Protein AF-A0A2S8Q9D8-F1 (afdb_monomer)

Sequence (179 aa):
MEWEKLQLYFSTARLARYLQESQGDKHQATQCYILNIKLSEYFIPVFSVIEISLRNSLNYSLQKFYQRCDWYESWKGDPIFKYLYAEIINVKNRIRSDDVNKIIAELTFGFWTILFNIKYEVLLWKSLRLAFPYCTKMLRKRKTISSSLNKIRRLRMIRQSKSEISQFFSSDNYSDIRG

Radius of gyration: 20.56 Å; Cα contacts (8 Å, |Δi|>4): 120; chains: 1; bounding box: 58×29×54 Å

Mean predicted aligned error: 9.11 Å

Structure (mmCIF, N/CA/C/O backbone):
data_AF-A0A2S8Q9D8-F1
#
_entry.id   AF-A0A2S8Q9D8-F1
#
loop_
_atom_site.group_PDB
_atom_site.id
_atom_site.type_symbol
_atom_site.label_atom_id
_atom_site.label_alt_id
_atom_site.label_comp_id
_atom_site.label_asym_id
_atom_site.label_entity_id
_atom_site.label_seq_id
_atom_site.pdbx_PDB_ins_code
_atom_site.Cartn_x
_atom_site.Cartn_y
_atom_site.Cartn_z
_atom_site.occupancy
_atom_site.B_iso_or_equiv
_atom_site.auth_seq_id
_atom_site.auth_comp_id
_atom_site.auth_asym_id
_atom_site.auth_atom_id
_atom_site.pdbx_PDB_model_num
ATOM 1 N N . MET A 1 1 ? -16.568 -5.071 30.941 1.00 60.88 1 MET A N 1
ATOM 2 C CA . MET A 1 1 ? -15.181 -4.569 31.060 1.00 60.88 1 MET A CA 1
ATOM 3 C C . MET A 1 1 ? -15.270 -3.157 31.608 1.00 60.88 1 MET A C 1
ATOM 5 O O . MET A 1 1 ? -16.057 -2.393 31.075 1.00 60.88 1 MET A O 1
ATOM 9 N N . GLU A 1 2 ?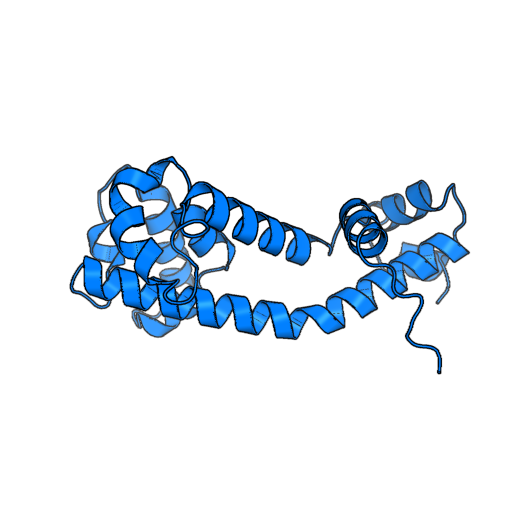 -14.566 -2.844 32.691 1.00 75.19 2 GLU A N 1
ATOM 10 C CA . GLU A 1 2 ? -14.656 -1.538 33.365 1.00 75.19 2 GLU A CA 1
ATOM 11 C C . GLU A 1 2 ? -13.653 -0.543 32.770 1.00 75.19 2 GLU A C 1
ATOM 13 O O . GLU A 1 2 ? -12.537 -0.927 32.410 1.00 75.19 2 GLU A O 1
ATOM 18 N N . TRP A 1 3 ? -14.041 0.734 32.685 1.00 74.75 3 TRP A N 1
ATOM 19 C CA . TRP A 1 3 ? -13.218 1.809 32.115 1.00 74.75 3 TRP A CA 1
ATOM 20 C C . TRP A 1 3 ? -11.847 1.940 32.792 1.00 74.75 3 TRP A C 1
ATOM 22 O O . TRP A 1 3 ? -10.838 2.161 32.130 1.00 74.75 3 TRP A O 1
ATOM 32 N N . GLU A 1 4 ? -11.790 1.755 34.107 1.00 76.94 4 GLU A N 1
ATOM 33 C CA . GLU A 1 4 ? -10.556 1.872 34.892 1.00 76.94 4 GLU A CA 1
ATOM 34 C C . GLU A 1 4 ? -9.546 0.778 34.531 1.00 76.94 4 GLU A C 1
ATOM 36 O O . GLU A 1 4 ? -8.362 1.058 34.350 1.00 76.94 4 GLU A O 1
ATOM 41 N N . LYS A 1 5 ? -10.023 -0.452 34.302 1.00 76.81 5 LYS A N 1
ATOM 42 C CA . LYS A 1 5 ? -9.191 -1.555 33.798 1.00 76.81 5 LYS A CA 1
ATOM 43 C C . LYS A 1 5 ? -8.715 -1.273 32.376 1.00 76.81 5 LYS A C 1
ATOM 45 O O . LYS A 1 5 ? -7.553 -1.507 32.063 1.00 76.81 5 LYS A O 1
ATOM 50 N N . LEU A 1 6 ? -9.580 -0.727 31.517 1.00 73.31 6 LEU A N 1
ATOM 51 C CA . LEU A 1 6 ? -9.171 -0.293 30.181 1.00 73.31 6 LEU A CA 1
ATOM 52 C C . LEU A 1 6 ? -8.050 0.750 30.243 1.00 73.31 6 LEU A C 1
ATOM 54 O O . LEU A 1 6 ? -7.063 0.613 29.533 1.00 73.31 6 LEU A O 1
ATOM 58 N N . GLN A 1 7 ? -8.183 1.761 31.096 1.00 74.06 7 GLN A N 1
ATOM 59 C CA . GLN A 1 7 ? -7.199 2.832 31.243 1.00 74.06 7 GLN A CA 1
ATOM 60 C C . GLN A 1 7 ? -5.870 2.354 31.841 1.00 74.06 7 GLN A C 1
ATOM 62 O O . GLN A 1 7 ? -4.826 2.921 31.531 1.00 74.06 7 GLN A O 1
ATOM 67 N N . LEU A 1 8 ? -5.906 1.304 32.664 1.00 75.06 8 LEU A N 1
ATOM 68 C CA . LEU A 1 8 ? -4.716 0.662 33.215 1.00 75.06 8 LEU A CA 1
ATOM 69 C C . LEU A 1 8 ? -3.957 -0.162 32.162 1.00 75.06 8 LEU A C 1
ATOM 71 O O . LEU A 1 8 ? -2.732 -0.106 32.104 1.00 75.06 8 LEU A O 1
ATOM 75 N N . TYR A 1 9 ? -4.674 -0.928 31.331 1.00 74.62 9 TYR A N 1
ATOM 76 C CA . TYR A 1 9 ? -4.064 -1.861 30.372 1.00 74.62 9 TYR A CA 1
ATOM 77 C C . TYR A 1 9 ? -3.840 -1.276 28.970 1.00 74.62 9 TYR A C 1
ATOM 79 O O . TYR A 1 9 ? -3.052 -1.818 28.196 1.00 74.62 9 TYR A O 1
ATOM 87 N N . PHE A 1 10 ? -4.512 -0.179 28.617 1.00 71.75 10 PHE A N 1
ATOM 88 C CA . PHE A 1 10 ? -4.386 0.491 27.323 1.00 71.75 10 PHE A CA 1
ATOM 89 C C . PHE A 1 10 ? -3.961 1.947 27.506 1.00 71.75 10 PHE A C 1
ATOM 91 O O . PHE A 1 10 ? -4.326 2.602 28.477 1.00 71.75 10 PHE A O 1
ATOM 98 N N . SER A 1 11 ? -3.203 2.484 26.544 1.00 71.88 11 SER A N 1
ATOM 99 C CA . SER A 1 11 ? -2.696 3.854 26.650 1.00 71.88 11 SER A CA 1
ATOM 100 C C . SER A 1 11 ? -3.830 4.878 26.774 1.00 71.88 11 SER A C 1
ATOM 102 O O . SER A 1 11 ? -4.809 4.856 26.022 1.00 71.88 11 SER A O 1
ATOM 104 N N . THR A 1 12 ? -3.663 5.831 27.693 1.00 67.06 12 THR A N 1
ATOM 105 C CA . THR A 1 12 ? -4.608 6.936 27.928 1.00 67.06 12 THR A CA 1
ATOM 106 C C . THR A 1 12 ? -4.911 7.707 26.645 1.00 67.06 12 THR A C 1
ATOM 108 O O . THR A 1 12 ? -6.066 8.019 26.377 1.00 67.06 12 THR A O 1
ATOM 111 N N . ALA A 1 13 ? -3.908 7.915 25.786 1.00 71.06 13 ALA A N 1
ATOM 112 C CA . ALA A 1 13 ? -4.068 8.552 24.478 1.00 71.06 13 ALA A CA 1
ATOM 113 C C . ALA A 1 13 ? -5.038 7.803 23.540 1.00 71.06 13 ALA A C 1
ATOM 115 O O . ALA A 1 13 ? -5.759 8.431 22.766 1.00 71.06 13 ALA A O 1
ATOM 116 N N . ARG A 1 14 ? -5.093 6.464 23.610 1.00 69.19 14 ARG A N 1
ATOM 117 C CA . ARG A 1 14 ? -5.997 5.639 22.788 1.00 69.19 14 ARG A CA 1
ATOM 118 C C . ARG A 1 14 ? -7.445 5.748 23.259 1.00 69.19 14 ARG A C 1
ATOM 120 O O . ARG A 1 14 ? -8.353 5.718 22.434 1.00 69.19 14 ARG A O 1
ATOM 127 N N . LEU A 1 15 ? -7.649 5.878 24.567 1.00 74.56 15 LEU A N 1
ATOM 128 C CA . LEU A 1 15 ? -8.969 5.949 25.194 1.00 74.56 15 LEU A CA 1
ATOM 129 C C . LEU A 1 15 ? -9.527 7.377 25.250 1.00 74.56 15 LEU A C 1
ATOM 131 O O . LEU A 1 15 ? -10.739 7.556 25.158 1.00 74.56 15 LEU A O 1
ATOM 135 N N . ALA A 1 16 ? -8.659 8.391 25.310 1.00 76.75 16 ALA A N 1
ATOM 136 C CA . ALA A 1 16 ? -9.033 9.804 25.377 1.00 76.75 16 ALA A CA 1
ATOM 137 C C . ALA A 1 16 ? -9.972 10.231 24.238 1.00 76.75 16 ALA A C 1
ATOM 139 O O . ALA A 1 16 ? -10.915 10.982 24.473 1.00 76.75 16 ALA A O 1
ATOM 140 N N . ARG A 1 17 ? -9.771 9.698 23.025 1.00 76.00 17 ARG A N 1
ATOM 141 C CA . ARG A 1 17 ? -10.653 9.966 21.878 1.00 76.00 17 ARG A CA 1
ATOM 142 C C . ARG A 1 17 ? -12.075 9.453 22.110 1.00 76.00 17 ARG A C 1
ATOM 144 O O . ARG A 1 17 ? -13.025 10.188 21.874 1.00 76.00 17 ARG A O 1
ATOM 151 N N . TYR A 1 18 ? -12.228 8.226 22.607 1.00 78.75 18 TYR A N 1
ATOM 152 C CA . TYR A 1 18 ? -13.550 7.658 22.886 1.00 78.75 18 TYR A CA 1
ATOM 153 C C . TYR A 1 18 ? -14.258 8.401 24.018 1.00 78.75 18 TYR A C 1
ATOM 155 O O . TYR A 1 18 ? -15.476 8.547 23.973 1.00 78.75 18 TYR A O 1
ATOM 163 N N . LEU A 1 19 ? -13.504 8.897 25.003 1.00 82.25 19 LEU A N 1
ATOM 164 C CA . LEU A 1 19 ? -14.047 9.695 26.100 1.00 82.25 19 LEU A CA 1
ATOM 165 C C . LEU A 1 19 ? -14.511 11.080 25.627 1.00 82.25 19 LEU A C 1
ATOM 167 O O . LEU A 1 19 ? -15.614 11.492 25.973 1.00 82.25 19 LEU A O 1
ATOM 171 N N . GLN A 1 20 ? -13.714 11.766 24.798 1.00 83.25 20 GLN A N 1
ATOM 172 C CA . GLN A 1 20 ? -14.110 13.037 24.177 1.00 83.25 20 GLN A CA 1
ATOM 173 C C . GLN A 1 20 ? -15.368 12.8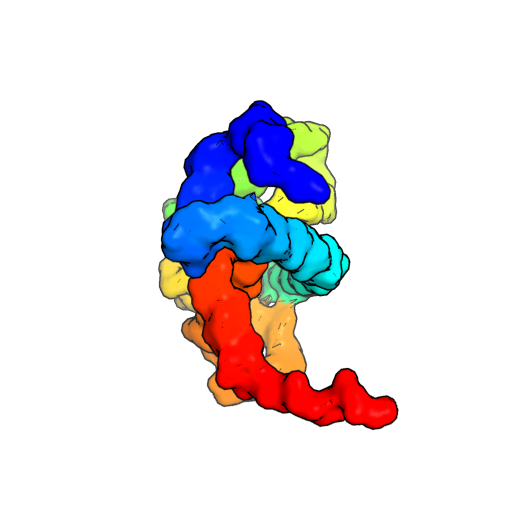79 23.317 1.00 83.25 20 GLN A C 1
ATOM 175 O O . GLN A 1 20 ? -16.307 13.658 23.442 1.00 83.25 20 GLN A O 1
ATOM 180 N N . GLU A 1 21 ? -15.412 11.847 22.474 1.00 77.88 21 GLU A N 1
ATOM 181 C CA . GLU A 1 21 ? -16.554 11.571 21.594 1.00 77.88 21 GLU A CA 1
ATOM 182 C C . GLU A 1 21 ? -17.810 11.116 22.353 1.00 77.88 21 GLU A C 1
ATOM 184 O O . GLU A 1 21 ? -18.911 11.216 21.817 1.00 77.88 21 GLU A O 1
ATOM 189 N N . SER A 1 22 ? -17.654 10.626 23.585 1.00 82.81 22 SER A N 1
ATOM 190 C CA . SER A 1 22 ? -18.761 10.233 24.468 1.00 82.81 22 SER A CA 1
ATOM 191 C C . SER A 1 22 ? -19.095 11.315 25.499 1.00 82.81 22 SER A C 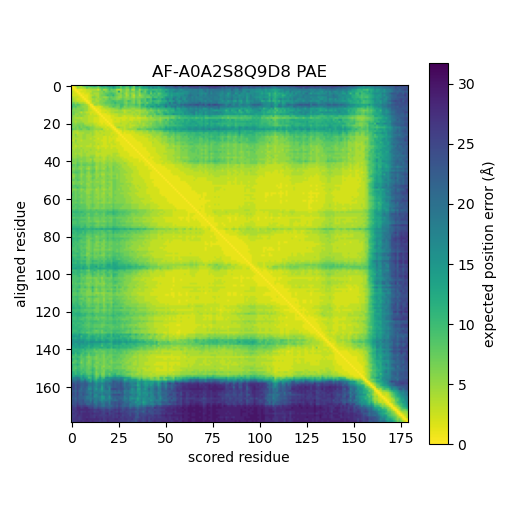1
ATOM 193 O O . SER A 1 22 ? -19.711 11.020 26.515 1.00 82.81 22 SER A O 1
ATOM 195 N N . GLN A 1 23 ? -18.647 12.560 25.284 1.00 83.94 23 GLN A N 1
ATOM 196 C CA . GLN A 1 23 ? -18.916 13.702 26.172 1.00 83.94 23 GLN A CA 1
ATOM 197 C C . GLN A 1 23 ? -18.524 13.451 27.644 1.00 83.94 23 GLN A C 1
ATOM 199 O O . GLN A 1 23 ? -19.131 13.991 28.563 1.00 83.94 23 GLN A O 1
ATOM 204 N N . GLY A 1 24 ? -17.499 12.626 27.882 1.00 80.75 24 GLY A N 1
ATOM 205 C CA . GLY A 1 24 ? -17.052 12.254 29.226 1.00 80.75 24 GLY A CA 1
ATOM 206 C C . GLY A 1 24 ? -17.736 11.022 29.831 1.00 80.75 24 GLY A C 1
ATOM 207 O O . GLY A 1 24 ? -17.304 10.570 30.893 1.00 80.75 24 GLY A O 1
ATOM 208 N N . ASP A 1 25 ? -18.731 10.422 29.168 1.00 86.56 25 ASP A N 1
ATOM 209 C CA . ASP A 1 25 ? -19.357 9.177 29.622 1.00 86.56 25 ASP A CA 1
ATOM 210 C C . ASP A 1 25 ? -18.410 7.980 29.413 1.00 86.56 25 ASP A C 1
ATOM 212 O O . ASP A 1 25 ? -18.174 7.496 28.301 1.00 86.56 25 ASP A O 1
ATOM 216 N N . LYS A 1 26 ? -17.877 7.472 30.529 1.00 84.69 26 LYS A N 1
ATOM 217 C CA . LYS A 1 26 ? -16.964 6.322 30.585 1.00 84.69 26 LYS A CA 1
ATOM 218 C C . LYS A 1 26 ? -17.613 5.011 30.131 1.00 84.69 26 LYS A C 1
ATOM 220 O O . LYS A 1 26 ? -16.925 4.149 29.574 1.00 84.69 26 LYS A O 1
ATOM 225 N N . HIS A 1 27 ? -18.908 4.822 30.373 1.00 82.81 27 HIS A N 1
ATOM 226 C CA . HIS A 1 27 ? -19.621 3.612 29.978 1.00 82.81 27 HIS A CA 1
ATOM 227 C C . HIS A 1 27 ? -19.840 3.603 28.463 1.00 82.81 27 HIS A C 1
ATOM 229 O O . HIS A 1 27 ? -19.468 2.641 27.785 1.00 82.81 27 HIS A O 1
ATOM 235 N N . GLN A 1 28 ? -20.329 4.714 27.912 1.00 81.88 28 GLN A N 1
ATOM 236 C CA . GLN A 1 28 ? -20.492 4.873 26.469 1.00 81.88 28 GLN A CA 1
ATOM 237 C C . GLN A 1 28 ? -19.143 4.809 25.729 1.00 81.88 28 GLN A C 1
ATOM 239 O O . GLN A 1 28 ? -19.035 4.130 24.702 1.00 81.88 28 GLN A O 1
ATOM 244 N N . ALA A 1 29 ? -18.085 5.415 26.276 1.00 82.88 29 ALA A N 1
ATOM 245 C CA . ALA A 1 29 ? -16.737 5.345 25.710 1.00 82.88 29 ALA A CA 1
ATOM 246 C C . ALA A 1 29 ? -16.200 3.905 25.676 1.00 82.88 29 ALA A C 1
ATOM 248 O O . ALA A 1 29 ? -15.639 3.468 24.666 1.00 82.88 29 ALA A O 1
ATOM 249 N N . THR A 1 30 ? -16.430 3.139 26.748 1.00 82.81 30 THR A N 1
ATOM 250 C CA . THR A 1 30 ? -16.090 1.710 26.820 1.00 82.81 30 THR A CA 1
ATOM 251 C C . THR A 1 30 ? -16.821 0.907 25.746 1.00 82.81 30 THR A C 1
ATOM 253 O O . THR A 1 30 ? -16.201 0.115 25.033 1.00 82.81 30 THR A O 1
ATOM 256 N N . GLN A 1 31 ? -18.131 1.117 25.596 1.00 82.56 31 GLN A N 1
ATOM 257 C CA . GLN A 1 31 ? -18.930 0.433 24.579 1.00 82.56 31 GLN A CA 1
ATOM 258 C C . GLN A 1 31 ? -18.448 0.766 23.164 1.00 82.56 31 GLN A C 1
ATOM 260 O O . GLN A 1 31 ? -18.258 -0.142 22.356 1.00 82.56 31 GLN A O 1
ATOM 265 N N . CYS A 1 32 ? -18.165 2.039 22.878 1.00 80.56 32 CYS A N 1
ATOM 266 C CA . CYS A 1 32 ? -17.620 2.466 21.589 1.00 80.56 32 CYS A CA 1
ATOM 267 C C . CYS A 1 32 ? -16.270 1.804 21.285 1.00 80.56 32 CYS A C 1
ATOM 269 O O . CYS A 1 32 ? -16.035 1.377 20.154 1.00 80.56 32 CYS A O 1
ATOM 271 N N . TYR A 1 33 ? -15.401 1.679 22.290 1.00 81.94 33 TYR A N 1
ATOM 272 C CA . TYR A 1 33 ? -14.118 0.997 22.145 1.00 81.94 33 TYR A CA 1
ATOM 273 C C . TYR A 1 33 ? -14.286 -0.496 21.826 1.00 81.94 33 TYR A C 1
ATOM 275 O O . TYR A 1 33 ? -13.670 -1.004 20.889 1.00 81.94 33 TYR A O 1
ATOM 283 N N . ILE A 1 34 ? -15.157 -1.194 22.561 1.00 82.19 34 ILE A N 1
ATOM 284 C CA . ILE A 1 34 ? -15.453 -2.616 22.325 1.00 82.19 34 ILE A CA 1
ATOM 285 C C . ILE A 1 34 ? -16.045 -2.819 20.926 1.00 82.19 34 ILE A C 1
ATOM 287 O O . ILE A 1 34 ? -15.635 -3.735 20.214 1.00 82.19 34 ILE A O 1
ATOM 291 N N . LEU A 1 35 ? -16.979 -1.959 20.513 1.00 82.50 35 LEU A N 1
ATOM 292 C CA . LEU A 1 35 ? -17.570 -2.004 19.176 1.00 82.50 35 LEU A CA 1
ATOM 293 C C . LEU A 1 35 ? -16.519 -1.778 18.085 1.00 82.50 35 LEU A C 1
ATOM 295 O O . LEU A 1 35 ? -16.538 -2.492 17.088 1.00 82.50 35 LEU A O 1
ATOM 299 N N . ASN A 1 36 ? -15.566 -0.859 18.277 1.00 81.06 36 ASN A N 1
ATOM 300 C CA . ASN A 1 36 ? -14.462 -0.662 17.333 1.00 81.06 36 ASN A CA 1
ATOM 301 C C . ASN A 1 36 ? -13.593 -1.924 17.195 1.00 81.06 36 ASN A C 1
ATOM 303 O O . ASN A 1 36 ? -13.248 -2.301 16.073 1.00 81.06 36 ASN A O 1
ATOM 307 N N . ILE A 1 37 ? -13.276 -2.601 18.306 1.00 79.88 37 ILE A N 1
ATOM 308 C CA . ILE A 1 37 ? -12.523 -3.864 18.273 1.00 79.88 37 ILE A CA 1
ATOM 309 C C . ILE A 1 37 ? -13.297 -4.929 17.493 1.00 79.88 37 ILE A C 1
ATOM 311 O O . ILE A 1 37 ? -12.739 -5.505 16.563 1.00 79.88 37 ILE A O 1
ATOM 315 N N . LYS A 1 38 ? -14.576 -5.146 17.824 1.00 81.44 38 LYS A N 1
ATOM 316 C CA . LYS A 1 38 ? -15.425 -6.134 17.139 1.00 81.44 38 LYS A CA 1
ATOM 317 C C . LYS A 1 38 ? -15.546 -5.832 15.649 1.00 81.44 38 LYS A C 1
ATOM 319 O O . LYS A 1 38 ? -15.370 -6.711 14.820 1.00 81.44 38 LYS A O 1
ATOM 324 N N . LEU A 1 39 ? -15.783 -4.572 15.293 1.00 81.62 39 LEU A N 1
ATOM 325 C CA . LEU A 1 39 ? -15.852 -4.151 13.897 1.00 81.62 39 LEU A CA 1
ATOM 326 C C . LEU A 1 39 ? -14.528 -4.416 13.168 1.00 81.62 39 LEU A C 1
ATOM 328 O O . LEU A 1 39 ? -14.520 -4.931 12.053 1.00 81.62 39 LEU A O 1
ATOM 332 N N . SER A 1 40 ? -13.403 -4.107 13.815 1.00 78.81 40 SER A N 1
ATOM 333 C CA . SER A 1 40 ? -12.072 -4.371 13.265 1.00 78.81 40 SER A CA 1
ATOM 334 C C . SER A 1 40 ? -11.841 -5.863 13.021 1.00 78.81 40 SER A C 1
ATOM 336 O O . SER A 1 40 ? -11.244 -6.217 12.008 1.00 78.81 40 SER A O 1
ATOM 338 N N . GLU A 1 41 ? -12.329 -6.728 13.910 1.00 81.00 41 GLU A N 1
ATOM 339 C CA . GLU A 1 41 ? -12.256 -8.185 13.769 1.00 81.00 41 GLU A CA 1
ATOM 340 C C . GLU A 1 41 ? -12.927 -8.665 12.474 1.00 81.00 41 GLU A C 1
ATOM 342 O O . GLU A 1 41 ? -12.300 -9.383 11.695 1.00 81.00 41 GLU A O 1
ATOM 347 N N . TYR A 1 42 ? -14.137 -8.178 12.173 1.00 84.19 42 TYR A N 1
ATOM 348 C CA . TYR A 1 42 ? -14.860 -8.531 10.943 1.00 84.19 42 TYR A CA 1
ATOM 349 C C . TYR A 1 42 ? -14.152 -8.075 9.662 1.00 84.19 42 TYR A C 1
ATOM 351 O O . TYR A 1 42 ? -14.254 -8.732 8.626 1.00 84.19 42 TYR A O 1
ATOM 359 N N . PHE A 1 43 ? -13.418 -6.961 9.709 1.00 83.50 43 PHE A N 1
ATOM 360 C CA . PHE A 1 43 ? -12.744 -6.424 8.527 1.00 83.50 43 PHE A CA 1
ATOM 361 C C . PHE A 1 43 ? -11.348 -7.003 8.277 1.00 83.50 43 PHE A C 1
ATOM 363 O O . PHE A 1 43 ? -10.858 -6.896 7.151 1.00 83.50 43 PHE A O 1
ATOM 370 N N . ILE A 1 44 ? -10.695 -7.626 9.268 1.00 81.75 44 ILE A N 1
ATOM 371 C CA . ILE A 1 44 ? -9.358 -8.221 9.085 1.00 81.75 44 ILE A CA 1
ATOM 372 C C . ILE A 1 44 ? -9.324 -9.196 7.892 1.00 81.75 44 ILE A C 1
ATOM 374 O O . ILE A 1 44 ? -8.468 -9.006 7.023 1.00 81.75 44 ILE A O 1
ATOM 378 N N . 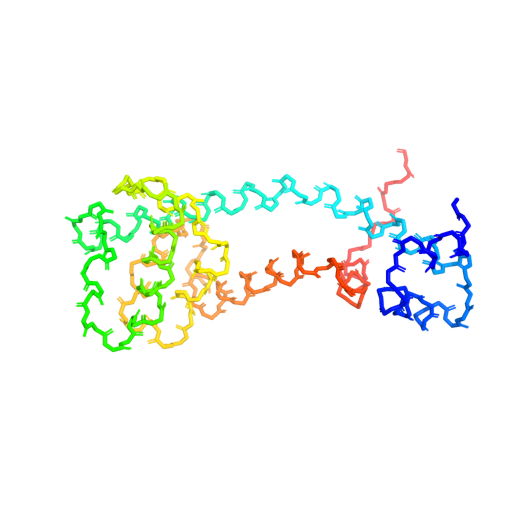PRO A 1 45 ? -10.243 -10.178 7.770 1.00 87.44 45 PRO A N 1
ATOM 379 C CA . PRO A 1 45 ? -10.252 -11.093 6.629 1.00 87.44 45 PRO A CA 1
ATOM 380 C C . PRO A 1 45 ? -10.444 -10.369 5.293 1.00 87.44 45 PRO A C 1
ATOM 382 O O . PRO A 1 45 ? -9.743 -10.653 4.323 1.00 87.44 45 PRO A O 1
ATOM 385 N N . VAL A 1 46 ? -11.345 -9.381 5.258 1.00 89.81 46 VAL A N 1
ATOM 386 C CA . VAL A 1 46 ? -11.639 -8.588 4.056 1.00 89.81 46 VAL A CA 1
ATOM 387 C C . VAL A 1 46 ? -10.393 -7.833 3.591 1.00 89.81 46 VAL A C 1
ATOM 389 O O . VAL A 1 46 ? -10.030 -7.895 2.415 1.00 89.81 46 VAL A O 1
ATOM 392 N N . PHE A 1 47 ? -9.688 -7.166 4.508 1.00 87.25 47 PHE A N 1
ATOM 393 C CA . PHE A 1 47 ? -8.453 -6.459 4.176 1.00 87.25 47 PHE A CA 1
ATOM 394 C C . PHE A 1 47 ? -7.343 -7.399 3.720 1.00 87.25 47 PHE A C 1
ATOM 396 O O . PHE A 1 47 ? -6.631 -7.050 2.780 1.00 87.25 47 PHE A O 1
ATOM 403 N N . SER A 1 48 ? -7.210 -8.581 4.325 1.00 87.00 48 SER A N 1
ATOM 404 C CA . SER A 1 48 ? -6.223 -9.574 3.889 1.00 87.00 48 SER A CA 1
ATOM 405 C C . SER A 1 48 ? -6.474 -10.029 2.450 1.00 87.00 48 SER A C 1
ATOM 407 O O . SER A 1 48 ? -5.541 -10.064 1.647 1.00 87.00 48 SER A O 1
ATOM 409 N N . VAL A 1 49 ? -7.730 -10.310 2.083 1.00 92.62 49 VAL A N 1
ATOM 410 C CA . VAL A 1 49 ? -8.088 -10.691 0.705 1.00 92.62 49 VAL A CA 1
ATOM 411 C C . VAL A 1 49 ? -7.810 -9.547 -0.273 1.00 92.62 49 VAL A C 1
ATOM 413 O O . VAL A 1 49 ? -7.229 -9.773 -1.338 1.00 92.62 49 VAL A O 1
ATOM 416 N N . ILE A 1 50 ? -8.165 -8.310 0.085 1.00 91.94 50 ILE A N 1
ATOM 417 C CA . ILE A 1 50 ? -7.879 -7.125 -0.739 1.00 91.94 50 ILE A CA 1
ATOM 418 C C . ILE A 1 50 ? -6.368 -6.932 -0.916 1.00 91.94 50 ILE A C 1
ATOM 420 O O . ILE A 1 50 ? -5.912 -6.685 -2.028 1.00 91.94 50 ILE A O 1
ATOM 424 N N . GLU A 1 51 ? -5.579 -7.054 0.151 1.00 91.56 51 GLU A N 1
ATOM 425 C CA . GLU A 1 51 ? -4.127 -6.866 0.106 1.00 91.56 51 GLU A CA 1
ATOM 426 C C . GLU A 1 51 ? -3.454 -7.907 -0.791 1.00 91.56 51 GLU A C 1
ATOM 428 O O . GLU A 1 51 ? -2.678 -7.539 -1.675 1.00 91.56 51 GLU A O 1
ATOM 433 N N . ILE A 1 52 ? -3.804 -9.187 -0.632 1.00 93.69 52 ILE A N 1
ATOM 434 C CA . ILE A 1 52 ? -3.246 -10.278 -1.440 1.00 93.69 52 ILE A CA 1
ATOM 435 C C . ILE A 1 52 ? -3.656 -10.132 -2.909 1.00 93.69 52 ILE A C 1
ATOM 437 O O . ILE A 1 52 ? -2.803 -10.205 -3.795 1.00 93.69 52 ILE A O 1
ATOM 441 N N . SER A 1 53 ? -4.944 -9.907 -3.184 1.00 94.94 53 SER A N 1
ATOM 442 C CA . SER A 1 53 ? -5.450 -9.782 -4.558 1.00 94.94 53 SER A CA 1
ATOM 443 C C . SER A 1 53 ? -4.867 -8.563 -5.278 1.00 94.94 53 SER A C 1
ATOM 445 O O . SER A 1 53 ? -4.414 -8.687 -6.418 1.00 94.94 53 SER A O 1
ATOM 447 N N . LEU A 1 54 ? -4.794 -7.410 -4.603 1.00 95.12 54 LEU A N 1
ATOM 448 C CA . LEU A 1 54 ? -4.184 -6.198 -5.144 1.00 95.12 54 LEU A CA 1
ATOM 449 C C . LEU A 1 54 ? -2.701 -6.420 -5.441 1.00 95.12 54 LEU A C 1
ATOM 451 O O . LEU A 1 54 ? -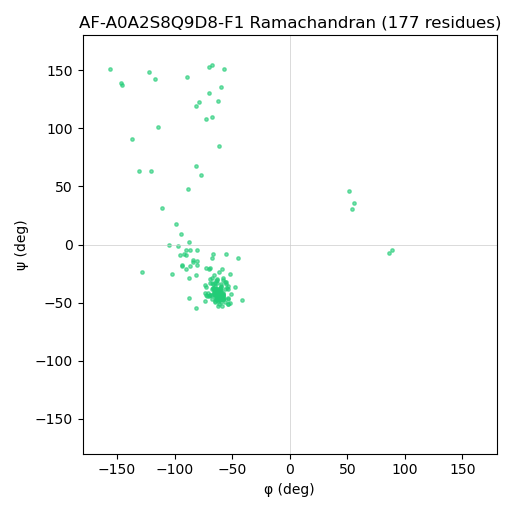2.267 -6.180 -6.567 1.00 95.12 54 LEU A O 1
ATOM 455 N N . ARG A 1 55 ? -1.933 -6.906 -4.458 1.00 95.69 55 ARG A N 1
ATOM 456 C CA . ARG A 1 55 ? -0.503 -7.194 -4.610 1.00 95.69 55 ARG A CA 1
ATOM 457 C C . ARG A 1 55 ? -0.251 -8.108 -5.801 1.00 95.69 55 ARG A C 1
ATOM 459 O O . ARG A 1 55 ? 0.577 -7.790 -6.647 1.00 95.69 55 ARG A O 1
ATOM 466 N N . ASN A 1 56 ? -0.969 -9.225 -5.877 1.00 95.88 56 ASN A N 1
ATOM 467 C CA . ASN A 1 56 ? -0.760 -10.218 -6.925 1.00 95.88 56 ASN A CA 1
ATOM 468 C C . ASN A 1 56 ? -1.093 -9.642 -8.310 1.00 95.88 56 ASN A C 1
ATOM 470 O O . ASN A 1 56 ? -0.325 -9.834 -9.253 1.00 95.88 56 ASN A O 1
ATOM 474 N N . SER A 1 57 ? -2.184 -8.880 -8.423 1.00 96.25 57 SER A N 1
ATOM 475 C CA . SER A 1 57 ? -2.584 -8.237 -9.679 1.00 96.25 57 SER A CA 1
ATOM 476 C C . SER A 1 57 ? -1.575 -7.174 -10.140 1.00 96.25 57 SER A C 1
ATOM 478 O O . SER A 1 57 ? -1.190 -7.132 -11.312 1.00 96.25 57 SER A O 1
ATOM 480 N N . LEU A 1 58 ? -1.080 -6.340 -9.218 1.00 96.81 58 LEU A N 1
ATOM 481 C CA . LEU A 1 58 ? -0.076 -5.319 -9.532 1.00 96.81 58 LEU A CA 1
ATOM 482 C C . LEU A 1 58 ? 1.278 -5.934 -9.865 1.00 96.81 58 LEU A C 1
ATOM 484 O O . LEU A 1 58 ? 1.890 -5.530 -10.850 1.00 96.81 58 LEU A O 1
ATOM 488 N N . ASN A 1 59 ? 1.718 -6.929 -9.095 1.00 96.75 59 ASN A N 1
ATOM 489 C CA . ASN A 1 59 ? 2.943 -7.670 -9.369 1.00 96.75 59 ASN A CA 1
ATOM 490 C C . ASN A 1 59 ? 2.904 -8.270 -10.780 1.00 96.75 59 ASN A C 1
ATOM 492 O O . ASN A 1 59 ? 3.803 -8.020 -11.574 1.00 96.75 59 ASN A O 1
ATOM 496 N N . TYR A 1 60 ? 1.817 -8.958 -11.141 1.00 96.12 60 TYR A N 1
ATOM 497 C CA . TYR A 1 60 ? 1.635 -9.499 -12.488 1.00 96.12 60 TYR A CA 1
ATOM 498 C C . TYR A 1 60 ? 1.700 -8.415 -13.574 1.00 96.12 60 TYR A C 1
ATOM 500 O O . TYR A 1 60 ? 2.366 -8.575 -14.599 1.00 96.12 60 TYR A O 1
ATOM 508 N N . SER A 1 61 ? 1.039 -7.278 -13.343 1.00 96.38 61 SER A N 1
ATOM 509 C CA . SER A 1 61 ? 1.064 -6.159 -14.281 1.00 96.38 61 SER A CA 1
ATOM 510 C C . SER A 1 61 ? 2.459 -5.543 -14.442 1.00 96.38 61 SER A C 1
ATOM 512 O O . SER A 1 61 ? 2.802 -5.122 -15.548 1.00 96.38 61 SER A O 1
ATOM 514 N N . LEU A 1 62 ? 3.245 -5.457 -13.368 1.00 96.75 62 LEU A N 1
ATOM 515 C CA . LEU A 1 62 ? 4.609 -4.926 -13.393 1.00 96.75 62 LEU A CA 1
ATOM 516 C C . LEU A 1 62 ? 5.574 -5.907 -14.057 1.00 96.75 62 LEU A C 1
ATOM 518 O O . LEU A 1 62 ? 6.364 -5.486 -14.897 1.00 96.75 62 LEU A O 1
ATOM 522 N N . GLN A 1 63 ? 5.451 -7.206 -13.772 1.00 96.75 63 GLN A N 1
ATOM 523 C CA . GLN A 1 63 ? 6.242 -8.244 -14.434 1.00 96.75 63 GLN A CA 1
ATOM 524 C C . GLN A 1 63 ? 6.046 -8.222 -15.947 1.00 96.75 63 GLN A C 1
ATOM 526 O O . GLN A 1 63 ? 7.017 -8.274 -16.694 1.00 96.75 63 GLN A O 1
ATOM 531 N N . LYS A 1 64 ? 4.800 -8.068 -16.415 1.00 96.19 64 LYS A N 1
ATOM 532 C CA . LYS 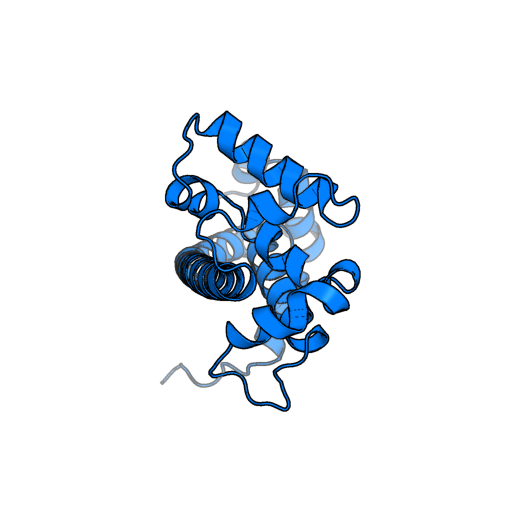A 1 64 ? 4.512 -7.914 -17.848 1.00 96.19 64 LYS A CA 1
ATOM 533 C C . LYS A 1 64 ? 5.090 -6.639 -18.444 1.00 96.19 64 LYS A C 1
ATOM 535 O O . LYS A 1 64 ? 5.563 -6.657 -19.573 1.00 96.19 64 LYS A O 1
ATOM 540 N N . PHE A 1 65 ? 5.021 -5.533 -17.710 1.00 96.44 65 PHE A N 1
ATOM 541 C CA . PHE A 1 65 ? 5.499 -4.242 -18.192 1.00 96.44 65 PHE A CA 1
ATOM 542 C C . PHE A 1 65 ? 7.027 -4.196 -18.317 1.00 96.44 65 PHE A C 1
ATOM 544 O O . PHE A 1 65 ? 7.536 -3.729 -19.331 1.00 96.44 65 PHE A O 1
ATOM 551 N N . TYR A 1 66 ? 7.744 -4.723 -17.322 1.00 96.25 66 TYR A N 1
ATOM 552 C CA . TYR A 1 66 ? 9.209 -4.778 -17.305 1.00 96.25 66 TYR A CA 1
ATOM 553 C C . TYR A 1 66 ? 9.790 -6.055 -17.932 1.00 96.25 66 TYR A C 1
ATOM 555 O O . TYR A 1 66 ? 11.006 -6.164 -18.051 1.00 96.25 66 TYR A O 1
ATOM 563 N N . GLN A 1 67 ? 8.937 -7.008 -18.326 1.00 96.44 67 GLN A N 1
ATOM 564 C CA . GLN A 1 67 ? 9.296 -8.304 -18.920 1.00 96.44 67 GLN A CA 1
ATOM 565 C C . GLN A 1 67 ? 10.253 -9.140 -18.057 1.00 96.44 67 GLN A C 1
ATOM 567 O O . GLN A 1 67 ? 11.127 -9.839 -18.563 1.00 96.44 67 GLN A O 1
ATOM 572 N N . ARG A 1 68 ? 10.098 -9.062 -16.732 1.00 96.31 68 ARG A N 1
ATOM 573 C CA . ARG A 1 68 ? 10.969 -9.745 -15.768 1.00 96.31 68 ARG A CA 1
ATOM 574 C C . ARG A 1 68 ? 10.266 -9.976 -14.435 1.00 96.31 68 ARG A C 1
ATOM 576 O O . ARG A 1 68 ? 9.395 -9.197 -14.049 1.00 96.31 68 ARG A O 1
ATOM 583 N N . CYS A 1 69 ? 10.652 -11.034 -13.725 1.00 94.12 69 CYS A N 1
ATOM 584 C CA . CYS A 1 69 ? 10.040 -11.389 -12.440 1.00 94.12 69 CYS A CA 1
ATOM 585 C C . CYS A 1 69 ? 10.434 -10.403 -11.328 1.00 94.12 69 CYS A C 1
ATOM 587 O O . CYS A 1 69 ? 9.590 -9.964 -10.550 1.00 94.12 69 CYS A O 1
ATOM 589 N N . ASP A 1 70 ? 11.702 -10.007 -11.310 1.00 95.50 70 ASP A N 1
ATOM 590 C CA . ASP A 1 70 ? 12.357 -9.053 -10.411 1.00 95.50 70 ASP A CA 1
ATOM 591 C C . ASP A 1 70 ? 12.253 -7.610 -10.941 1.00 95.50 70 ASP A C 1
ATOM 593 O O . ASP A 1 70 ? 13.233 -6.873 -11.023 1.00 95.50 70 ASP A O 1
ATOM 597 N N . TRP A 1 71 ? 11.050 -7.192 -11.341 1.00 95.81 71 TRP A N 1
ATOM 598 C CA . TRP A 1 71 ? 10.795 -5.902 -12.002 1.00 95.81 71 TRP A CA 1
ATOM 599 C C . TRP A 1 71 ? 11.355 -4.681 -11.257 1.00 95.81 71 TRP A C 1
ATOM 601 O O . TRP A 1 71 ? 11.651 -3.665 -11.881 1.00 95.81 71 TRP A O 1
ATOM 611 N N . TYR A 1 72 ? 11.534 -4.770 -9.939 1.00 95.19 72 TYR A N 1
ATOM 612 C CA . TYR A 1 72 ? 12.097 -3.695 -9.128 1.00 95.19 72 TYR A CA 1
ATOM 613 C C . TYR A 1 72 ? 13.587 -3.457 -9.385 1.00 95.19 72 TYR A C 1
ATOM 615 O O . TYR A 1 72 ? 14.067 -2.359 -9.127 1.00 95.19 72 TYR A O 1
ATOM 623 N N . GLU A 1 73 ? 14.328 -4.422 -9.930 1.00 96.12 73 GLU A N 1
ATOM 624 C CA . GLU A 1 73 ? 15.729 -4.211 -10.315 1.00 96.12 73 GLU A CA 1
ATOM 625 C C . GLU A 1 73 ? 15.850 -3.194 -11.459 1.00 96.12 73 GLU A C 1
ATOM 627 O O . GLU A 1 73 ? 16.829 -2.456 -11.534 1.00 96.12 73 GLU A O 1
ATOM 632 N N . SER A 1 74 ? 14.815 -3.049 -12.296 1.00 95.00 74 SER A N 1
ATOM 633 C CA . SER A 1 74 ? 14.747 -1.983 -13.306 1.00 95.00 74 SER A CA 1
ATOM 634 C C . SER A 1 74 ? 14.608 -0.577 -12.706 1.00 95.00 74 SER A C 1
ATOM 636 O O . SER A 1 74 ? 14.746 0.403 -13.430 1.00 95.00 74 SER A O 1
ATOM 638 N N . TRP A 1 75 ? 14.328 -0.454 -11.406 1.00 95.44 75 TRP A N 1
ATOM 639 C CA . TRP A 1 75 ? 14.271 0.828 -10.693 1.00 95.44 75 TRP A CA 1
ATOM 640 C C . TRP A 1 75 ? 15.607 1.222 -10.063 1.00 95.44 75 TRP A C 1
ATOM 642 O O . TRP A 1 75 ? 15.751 2.332 -9.542 1.00 95.44 75 TRP A O 1
ATOM 652 N N . LYS A 1 76 ? 16.590 0.319 -10.079 1.00 94.94 76 LYS A N 1
ATOM 653 C CA . LYS A 1 76 ? 17.898 0.549 -9.482 1.00 94.94 76 LYS A CA 1
ATOM 654 C C . LYS A 1 76 ? 18.595 1.720 -10.175 1.00 94.94 76 LYS A C 1
ATOM 656 O O . LYS A 1 76 ? 18.813 1.706 -11.380 1.00 94.94 76 LYS A O 1
ATOM 661 N N . GLY A 1 77 ? 18.965 2.727 -9.389 1.00 92.62 77 GLY A N 1
ATOM 662 C CA . GLY A 1 77 ? 19.638 3.930 -9.887 1.00 92.62 77 GLY A CA 1
ATOM 663 C C . GLY A 1 77 ? 18.702 5.029 -10.397 1.00 92.62 77 GLY A C 1
ATOM 664 O O . GLY A 1 77 ? 19.176 6.138 -10.619 1.00 92.62 77 GLY A O 1
ATOM 665 N N . ASP A 1 78 ? 17.391 4.783 -10.506 1.00 94.19 78 ASP A N 1
ATOM 666 C CA . ASP A 1 78 ? 16.426 5.818 -10.884 1.00 94.19 78 ASP A CA 1
ATOM 667 C C . ASP A 1 78 ? 16.053 6.692 -9.661 1.00 94.19 78 ASP A C 1
ATOM 669 O O . ASP A 1 78 ? 15.486 6.190 -8.675 1.00 94.19 78 ASP A O 1
ATOM 673 N N . PRO A 1 79 ? 16.315 8.017 -9.690 1.00 94.06 79 PRO A N 1
ATOM 674 C CA . PRO A 1 79 ? 15.954 8.928 -8.603 1.00 94.06 79 PRO A CA 1
ATOM 675 C C . PRO A 1 79 ? 14.453 8.951 -8.282 1.00 94.06 79 PRO A C 1
ATOM 677 O O . PRO A 1 79 ? 14.062 9.200 -7.136 1.00 94.06 79 PRO A O 1
ATOM 680 N N . ILE A 1 80 ? 13.596 8.677 -9.269 1.00 94.56 80 ILE A N 1
ATOM 681 C CA . ILE A 1 80 ? 12.141 8.653 -9.106 1.00 94.56 80 ILE A CA 1
ATOM 682 C C . ILE A 1 80 ? 11.752 7.535 -8.136 1.00 94.56 80 ILE A C 1
ATOM 684 O O . ILE A 1 80 ? 10.947 7.773 -7.227 1.00 94.56 80 ILE A O 1
ATOM 688 N N . PHE A 1 81 ? 12.369 6.360 -8.272 1.00 96.12 81 PHE A N 1
ATOM 689 C CA . PHE A 1 81 ? 12.040 5.154 -7.512 1.00 96.12 81 PHE A CA 1
ATOM 690 C C . PHE A 1 81 ? 12.924 4.912 -6.285 1.00 96.12 81 PHE A C 1
ATOM 692 O O . PHE A 1 81 ? 12.658 3.971 -5.541 1.00 96.12 81 PHE A O 1
ATOM 699 N N . LYS A 1 82 ? 13.914 5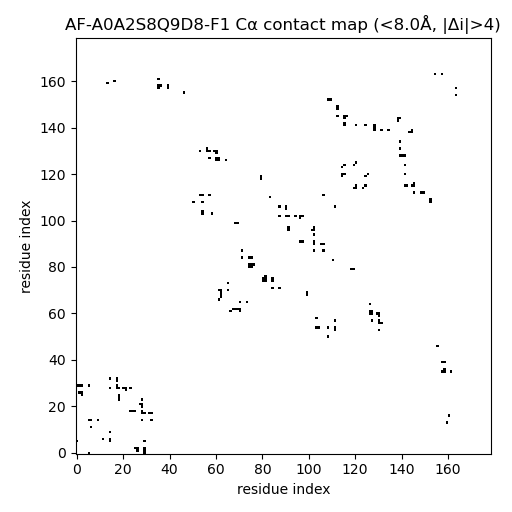.773 -6.010 1.00 94.81 82 LYS A N 1
ATOM 700 C CA . LYS A 1 82 ? 14.875 5.635 -4.896 1.00 94.81 82 LYS A CA 1
ATOM 701 C C . LYS A 1 82 ? 14.252 5.171 -3.571 1.00 94.81 82 LYS A C 1
ATOM 703 O O . LYS A 1 82 ? 14.772 4.256 -2.942 1.00 94.81 82 LYS A O 1
ATOM 708 N N . TYR A 1 83 ? 13.141 5.784 -3.153 1.00 94.88 83 TYR A N 1
ATOM 709 C CA . TYR A 1 83 ? 12.452 5.422 -1.906 1.00 94.88 83 TYR A CA 1
ATOM 710 C C . TYR A 1 83 ? 11.822 4.022 -1.959 1.00 94.88 83 TYR A C 1
ATOM 712 O O . TYR A 1 83 ? 12.014 3.227 -1.045 1.00 94.88 83 TYR A O 1
ATOM 720 N N . LEU A 1 84 ? 11.105 3.710 -3.043 1.00 95.81 84 LEU A N 1
ATOM 721 C CA . LEU A 1 84 ? 10.436 2.418 -3.219 1.00 95.81 84 LEU A CA 1
ATOM 722 C C . LEU A 1 84 ? 11.453 1.280 -3.327 1.00 95.81 84 LEU A C 1
ATOM 724 O O . LEU A 1 84 ? 11.281 0.233 -2.713 1.00 95.81 84 LEU A O 1
ATOM 728 N N . TYR A 1 85 ? 12.539 1.509 -4.063 1.00 96.75 85 TYR A N 1
ATOM 729 C CA . TYR A 1 85 ? 13.626 0.549 -4.178 1.00 96.75 85 TYR A CA 1
ATOM 730 C C . TYR A 1 85 ? 14.299 0.301 -2.820 1.00 96.75 85 TYR A C 1
ATOM 732 O O . TYR A 1 85 ? 14.521 -0.847 -2.445 1.00 96.75 85 TYR A O 1
ATOM 740 N N . ALA A 1 86 ? 14.550 1.351 -2.030 1.00 96.31 86 ALA A N 1
ATOM 741 C CA . ALA A 1 86 ? 15.094 1.201 -0.680 1.00 96.31 86 ALA A CA 1
ATOM 742 C C . ALA A 1 86 ? 14.171 0.382 0.244 1.00 96.31 86 ALA A C 1
ATOM 744 O O . ALA A 1 86 ? 14.661 -0.442 1.012 1.00 96.31 86 ALA A O 1
ATOM 745 N N . GLU A 1 87 ? 12.848 0.557 0.155 1.00 96.06 87 GLU A N 1
ATOM 746 C CA . GLU A 1 87 ? 11.883 -0.242 0.926 1.00 96.06 87 GLU A CA 1
ATOM 747 C C . GLU A 1 87 ? 11.959 -1.735 0.567 1.00 96.06 87 GLU A C 1
ATOM 749 O O . GLU A 1 87 ? 11.984 -2.583 1.460 1.00 96.06 87 GLU A O 1
ATOM 754 N N . ILE A 1 88 ? 12.095 -2.060 -0.721 1.00 96.31 88 ILE A N 1
ATOM 755 C CA . ILE A 1 88 ? 12.276 -3.440 -1.194 1.00 96.31 88 ILE A CA 1
ATOM 756 C C . ILE A 1 88 ? 13.584 -4.034 -0.667 1.00 96.31 88 ILE A C 1
ATOM 758 O O . ILE A 1 88 ? 13.586 -5.153 -0.157 1.00 96.31 88 ILE A O 1
ATOM 762 N N . ILE A 1 89 ? 14.689 -3.285 -0.731 1.00 95.88 89 ILE A N 1
ATOM 763 C CA . ILE A 1 89 ? 15.982 -3.736 -0.197 1.00 95.88 89 ILE A CA 1
ATOM 764 C C . ILE A 1 89 ? 15.916 -3.943 1.321 1.00 95.88 89 ILE A C 1
ATOM 766 O O . ILE A 1 89 ? 16.452 -4.926 1.830 1.00 95.88 89 ILE A O 1
ATOM 770 N N . ASN A 1 90 ? 15.205 -3.084 2.053 1.00 95.75 90 ASN A N 1
ATOM 771 C CA . ASN A 1 90 ? 14.992 -3.268 3.488 1.00 95.75 90 ASN A CA 1
ATOM 772 C C . ASN A 1 90 ? 14.227 -4.563 3.789 1.00 95.75 90 ASN A C 1
ATOM 774 O O . ASN A 1 90 ? 14.610 -5.303 4.695 1.00 95.75 90 ASN A O 1
ATOM 778 N N . VAL A 1 91 ? 13.176 -4.864 3.019 1.00 95.00 91 VAL A N 1
ATOM 779 C CA . VAL A 1 91 ? 12.437 -6.131 3.135 1.00 95.00 91 VAL A CA 1
ATOM 780 C C . VAL A 1 91 ? 13.343 -7.316 2.819 1.00 95.00 91 VAL A C 1
ATOM 782 O O . VAL A 1 91 ? 13.419 -8.245 3.620 1.00 95.00 91 VAL A O 1
ATOM 785 N N . LYS A 1 92 ? 14.081 -7.253 1.709 1.00 95.12 92 LYS A N 1
ATOM 786 C CA . LYS A 1 92 ? 15.045 -8.274 1.284 1.00 95.12 92 LYS A CA 1
ATOM 787 C C . LYS A 1 92 ? 16.070 -8.587 2.381 1.00 95.12 92 LYS A C 1
ATOM 789 O O . LYS A 1 92 ? 16.281 -9.750 2.722 1.00 95.12 92 LYS A O 1
ATOM 794 N N . ASN A 1 93 ? 16.636 -7.552 3.002 1.00 95.06 93 ASN A N 1
ATOM 795 C CA . ASN A 1 93 ? 17.585 -7.686 4.109 1.00 95.06 93 ASN A CA 1
ATOM 796 C C . ASN A 1 93 ? 16.935 -8.261 5.376 1.00 95.06 93 ASN A C 1
ATOM 798 O O . ASN A 1 93 ? 17.557 -9.059 6.077 1.00 95.06 93 ASN A O 1
ATOM 802 N N . ARG A 1 94 ? 15.680 -7.891 5.667 1.00 94.38 94 ARG A N 1
ATOM 803 C CA . ARG A 1 94 ? 14.924 -8.398 6.823 1.00 94.38 94 ARG A CA 1
ATOM 804 C C . ARG A 1 94 ? 14.645 -9.896 6.709 1.00 94.38 94 ARG A C 1
ATOM 806 O O . ARG A 1 94 ? 14.823 -10.612 7.688 1.00 94.38 94 ARG A O 1
ATOM 813 N N . ILE A 1 95 ? 14.226 -10.363 5.533 1.00 94.31 95 ILE A N 1
ATOM 814 C CA . ILE A 1 95 ? 13.889 -11.778 5.311 1.00 94.31 95 ILE A CA 1
ATOM 815 C C . ILE A 1 95 ? 15.094 -12.658 4.978 1.00 94.31 95 ILE A C 1
ATOM 817 O O . ILE A 1 95 ? 14.964 -13.880 4.999 1.00 94.31 95 ILE A O 1
ATOM 821 N N . ARG A 1 96 ? 16.249 -12.053 4.657 1.00 93.44 96 ARG A N 1
ATOM 822 C CA . ARG A 1 96 ? 17.490 -12.745 4.265 1.00 93.44 96 ARG A CA 1
ATOM 823 C C . ARG A 1 96 ? 17.263 -13.757 3.135 1.00 93.44 96 ARG A C 1
ATOM 825 O O . ARG A 1 96 ? 17.702 -14.901 3.207 1.00 93.44 96 ARG A O 1
ATOM 832 N N . SER A 1 97 ? 16.527 -13.346 2.106 1.00 91.31 97 SER A N 1
ATOM 833 C CA . SER A 1 97 ? 16.180 -14.193 0.966 1.00 91.31 97 SER A CA 1
ATOM 834 C C . SER A 1 97 ? 16.106 -13.372 -0.315 1.00 91.31 97 SER A C 1
ATOM 836 O O . SER A 1 97 ? 15.557 -12.272 -0.318 1.00 91.31 97 SER A O 1
ATOM 838 N N . ASP A 1 98 ? 16.628 -13.937 -1.403 1.00 91.44 98 ASP A N 1
ATOM 839 C CA . ASP A 1 98 ? 16.524 -13.397 -2.763 1.00 91.44 98 ASP A CA 1
ATOM 840 C C . ASP A 1 98 ? 15.255 -13.859 -3.502 1.00 91.44 98 ASP A C 1
ATOM 842 O O . ASP A 1 98 ? 15.052 -13.510 -4.664 1.00 91.44 98 ASP A O 1
ATOM 846 N N . ASP A 1 99 ? 14.386 -14.639 -2.850 1.00 94.69 99 ASP A N 1
ATOM 847 C CA . ASP A 1 99 ? 13.144 -15.116 -3.457 1.00 94.69 99 ASP A CA 1
ATOM 848 C C . ASP A 1 99 ? 12.174 -13.949 -3.688 1.00 94.69 99 ASP A C 1
ATOM 850 O O . ASP A 1 99 ? 11.579 -13.403 -2.752 1.00 94.69 99 ASP A O 1
ATOM 854 N N . VAL A 1 100 ? 11.988 -13.603 -4.964 1.00 94.00 100 VAL A N 1
ATOM 855 C CA . VAL A 1 100 ? 11.093 -12.538 -5.430 1.00 94.00 100 VAL A CA 1
ATOM 856 C C . VAL A 1 100 ? 9.695 -12.691 -4.835 1.00 94.00 100 VAL A C 1
ATOM 858 O O . VAL A 1 100 ? 9.118 -11.708 -4.378 1.00 94.00 100 VAL A O 1
ATOM 861 N N . ASN A 1 101 ? 9.145 -13.905 -4.779 1.00 93.25 101 ASN A N 1
ATOM 862 C CA . ASN A 1 101 ? 7.787 -14.108 -4.278 1.00 93.25 101 ASN A CA 1
ATOM 863 C C . ASN A 1 101 ? 7.690 -13.802 -2.782 1.00 93.25 101 ASN A C 1
ATOM 865 O O . ASN A 1 101 ? 6.709 -13.191 -2.354 1.00 93.25 101 ASN A O 1
ATOM 869 N N . LYS A 1 102 ? 8.715 -14.157 -1.996 1.00 94.00 102 LYS A N 1
ATOM 870 C CA . LYS A 1 102 ? 8.783 -13.814 -0.567 1.00 94.00 102 LYS A CA 1
ATOM 871 C C . LYS A 1 102 ? 8.948 -12.314 -0.357 1.00 94.00 102 LYS A C 1
ATOM 873 O O . LYS A 1 102 ? 8.239 -11.744 0.466 1.00 94.00 102 LYS A O 1
ATOM 878 N N . ILE A 1 103 ? 9.818 -11.666 -1.135 1.00 95.62 103 ILE A N 1
ATOM 879 C CA . ILE A 1 103 ? 10.014 -10.210 -1.076 1.00 95.62 103 ILE A CA 1
ATOM 880 C C . ILE A 1 103 ? 8.696 -9.494 -1.371 1.00 95.62 103 ILE A C 1
ATOM 882 O O . ILE A 1 103 ? 8.246 -8.677 -0.571 1.00 95.62 103 ILE A O 1
ATOM 886 N N . ILE A 1 104 ? 8.047 -9.831 -2.490 1.00 95.12 104 ILE A N 1
ATOM 887 C CA . ILE A 1 104 ? 6.759 -9.253 -2.877 1.00 95.12 104 ILE A CA 1
ATOM 888 C C . ILE A 1 104 ? 5.719 -9.495 -1.787 1.00 95.12 104 ILE A C 1
ATOM 890 O O . ILE A 1 104 ? 4.970 -8.574 -1.455 1.00 95.12 104 ILE A O 1
ATOM 894 N N . ALA A 1 105 ? 5.689 -10.697 -1.201 1.00 93.19 105 ALA A N 1
ATOM 895 C CA . ALA A 1 105 ? 4.716 -11.047 -0.180 1.00 93.19 105 ALA A CA 1
ATOM 896 C C . ALA A 1 105 ? 4.818 -10.203 1.101 1.00 93.19 105 ALA A C 1
ATOM 898 O O . ALA A 1 105 ? 3.800 -9.956 1.745 1.00 93.19 105 ALA A O 1
ATOM 899 N N . GLU A 1 106 ? 6.021 -9.737 1.417 1.00 93.81 106 GLU A N 1
ATOM 900 C CA . GLU A 1 106 ? 6.370 -8.977 2.619 1.00 93.81 106 GLU A CA 1
ATOM 901 C C . GLU A 1 106 ? 6.233 -7.457 2.463 1.00 93.81 106 GLU A C 1
ATOM 903 O O . GLU A 1 106 ? 6.334 -6.708 3.443 1.00 93.81 106 GLU A O 1
ATOM 908 N N . LEU A 1 107 ? 5.994 -6.982 1.237 1.00 94.62 107 LEU A N 1
ATOM 909 C CA . LEU A 1 107 ? 5.695 -5.579 0.979 1.00 94.62 107 LEU A CA 1
ATOM 910 C C . LEU A 1 107 ? 4.316 -5.225 1.526 1.00 94.62 107 LEU A C 1
ATOM 912 O O . LEU A 1 107 ? 3.315 -5.883 1.241 1.00 94.62 107 LEU A O 1
ATOM 916 N N . THR A 1 108 ? 4.267 -4.130 2.280 1.00 92.00 108 THR A N 1
ATOM 917 C CA . THR A 1 108 ? 3.035 -3.677 2.925 1.00 92.00 108 THR A CA 1
ATOM 918 C C . THR A 1 108 ? 2.010 -3.203 1.899 1.00 92.00 108 THR A C 1
ATOM 920 O O . THR A 1 108 ? 2.360 -2.673 0.845 1.00 92.00 108 THR A O 1
ATOM 923 N N . PHE A 1 109 ? 0.722 -3.250 2.242 1.00 90.81 109 PHE A N 1
ATOM 924 C CA . PHE A 1 109 ? -0.315 -2.560 1.466 1.00 90.81 109 PHE A CA 1
ATOM 925 C C . PHE A 1 109 ? 0.049 -1.101 1.128 1.00 90.81 109 PHE A C 1
ATOM 927 O O . PHE A 1 109 ? -0.238 -0.622 0.033 1.00 90.81 109 PHE A O 1
ATOM 934 N N . GLY A 1 110 ? 0.721 -0.399 2.050 1.00 91.12 110 GLY A N 1
ATOM 935 C CA . GLY A 1 110 ? 1.180 0.976 1.853 1.00 91.12 110 GLY A CA 1
ATOM 936 C C . GLY A 1 110 ? 2.088 1.137 0.635 1.00 91.12 110 GLY A C 1
ATOM 937 O O . GLY A 1 110 ? 1.832 2.023 -0.181 1.00 91.12 110 GLY A O 1
ATOM 938 N N . PHE A 1 111 ? 3.064 0.244 0.469 1.00 94.81 111 PHE A N 1
ATOM 939 C CA . PHE A 1 111 ? 3.961 0.220 -0.688 1.00 94.81 111 PHE A CA 1
ATOM 940 C C . PHE A 1 111 ? 3.171 0.232 -2.008 1.00 94.81 111 PHE A C 1
ATOM 942 O O . PHE A 1 111 ? 3.367 1.101 -2.860 1.00 94.81 111 PHE A O 1
ATOM 949 N N . TRP A 1 112 ? 2.190 -0.665 -2.139 1.00 95.44 112 TRP A N 1
ATOM 950 C CA . TRP A 1 112 ? 1.371 -0.798 -3.348 1.00 95.44 112 TRP A CA 1
ATOM 951 C C . TRP A 1 112 ? 0.506 0.434 -3.621 1.00 95.44 112 TRP A C 1
ATOM 953 O O . TRP A 1 112 ? 0.332 0.824 -4.776 1.00 95.44 112 TRP A O 1
ATOM 963 N N . THR A 1 113 ? -0.006 1.089 -2.574 1.00 92.94 113 THR A N 1
ATOM 964 C CA . THR A 1 113 ? -0.793 2.323 -2.739 1.00 92.94 113 THR A CA 1
ATOM 965 C C . THR A 1 113 ? 0.037 3.503 -3.246 1.00 92.94 113 THR A C 1
ATOM 967 O O . THR A 1 113 ? -0.476 4.311 -4.023 1.00 92.94 113 THR A O 1
ATOM 970 N N . ILE A 1 114 ? 1.322 3.583 -2.877 1.00 94.06 114 ILE A N 1
ATOM 971 C CA . ILE A 1 114 ? 2.222 4.672 -3.288 1.00 94.06 114 ILE A CA 1
ATOM 972 C C . ILE A 1 114 ? 2.430 4.682 -4.807 1.00 94.06 114 ILE A C 1
ATOM 974 O O . ILE A 1 114 ? 2.568 5.760 -5.387 1.00 94.06 114 ILE A O 1
ATOM 978 N N . LEU A 1 115 ? 2.376 3.521 -5.469 1.00 95.19 115 LEU A N 1
ATOM 979 C CA . LEU A 1 115 ? 2.526 3.400 -6.927 1.00 95.19 115 LEU A CA 1
ATOM 980 C C . LEU A 1 115 ? 1.475 4.203 -7.716 1.00 95.19 115 LEU A C 1
ATOM 982 O O . LEU A 1 115 ? 1.697 4.547 -8.874 1.00 95.19 115 LEU A O 1
ATOM 986 N N . PHE A 1 116 ? 0.345 4.543 -7.086 1.00 94.81 116 PHE A N 1
ATOM 987 C CA . PHE A 1 116 ? -0.729 5.347 -7.676 1.00 94.81 116 PHE A CA 1
ATOM 988 C C . PHE A 1 116 ? -0.620 6.845 -7.365 1.00 94.81 116 PHE A C 1
ATOM 990 O O . PHE A 1 116 ? -1.556 7.601 -7.645 1.00 94.81 116 PHE A O 1
ATOM 997 N N . ASN A 1 117 ? 0.482 7.301 -6.773 1.00 93.25 117 ASN A N 1
ATOM 998 C CA . ASN A 1 117 ? 0.720 8.726 -6.579 1.00 93.25 117 ASN A CA 1
ATOM 999 C C . ASN A 1 117 ? 0.995 9.419 -7.915 1.00 93.25 117 ASN A C 1
ATOM 1001 O O . ASN A 1 117 ? 1.531 8.825 -8.849 1.00 93.25 117 ASN A O 1
ATOM 1005 N N . ILE A 1 118 ? 0.670 10.714 -7.984 1.00 92.50 118 ILE A N 1
ATOM 1006 C CA . ILE A 1 118 ? 0.839 11.522 -9.203 1.00 92.50 118 ILE A CA 1
ATOM 1007 C C . ILE A 1 118 ? 2.281 11.486 -9.733 1.00 92.50 118 ILE A C 1
ATOM 1009 O O . ILE A 1 118 ? 2.488 11.456 -10.940 1.00 92.50 118 ILE A O 1
ATOM 1013 N N . LYS A 1 119 ? 3.265 11.369 -8.828 1.00 93.25 119 LYS A N 1
ATOM 1014 C CA . LYS A 1 119 ? 4.694 11.229 -9.140 1.00 93.25 119 LYS A CA 1
ATOM 1015 C C . LYS A 1 119 ? 4.998 10.077 -10.108 1.00 93.25 119 LYS A C 1
ATOM 1017 O O . LYS A 1 119 ? 5.900 10.206 -10.924 1.00 93.25 119 LYS A O 1
ATOM 1022 N N . TYR A 1 120 ? 4.265 8.966 -10.025 1.00 93.56 120 TYR A N 1
ATOM 1023 C CA . TYR A 1 120 ? 4.537 7.760 -10.817 1.00 93.56 120 TYR A CA 1
ATOM 1024 C C . TYR A 1 120 ? 3.559 7.568 -11.977 1.00 93.56 120 TYR A C 1
ATOM 1026 O O . TYR A 1 120 ? 3.678 6.602 -12.728 1.00 93.56 120 TYR A O 1
ATOM 1034 N N . GLU A 1 121 ? 2.589 8.470 -12.139 1.00 92.25 121 GLU A N 1
ATOM 1035 C CA . GLU A 1 121 ? 1.502 8.311 -13.104 1.00 92.25 121 GLU A CA 1
ATOM 1036 C C . GLU A 1 121 ? 2.019 8.156 -14.536 1.00 92.25 121 GLU A C 1
ATOM 1038 O O . GLU A 1 121 ? 1.615 7.228 -15.231 1.00 92.25 121 GLU A O 1
ATOM 1043 N N . VAL A 1 122 ? 2.953 9.009 -14.958 1.00 92.56 122 VAL A N 1
ATOM 1044 C CA . VAL A 1 122 ? 3.489 8.996 -16.328 1.00 92.56 122 VAL A CA 1
ATOM 1045 C C . VAL A 1 122 ? 4.146 7.654 -16.672 1.00 92.56 122 VAL A C 1
ATOM 1047 O O . VAL A 1 122 ? 3.960 7.151 -17.779 1.00 92.56 122 VAL A O 1
ATOM 1050 N N . LEU A 1 123 ? 4.865 7.057 -15.717 1.00 93.38 123 LEU A N 1
ATOM 1051 C CA . LEU A 1 123 ? 5.649 5.838 -15.929 1.00 93.38 123 LEU A CA 1
ATOM 1052 C C . LEU A 1 123 ? 4.827 4.563 -15.719 1.00 93.38 123 LEU A C 1
ATOM 1054 O O . LEU A 1 123 ? 4.887 3.646 -16.534 1.00 93.38 123 LEU A O 1
ATOM 1058 N N . LEU A 1 124 ? 4.051 4.495 -14.634 1.00 94.38 124 LEU A N 1
ATOM 1059 C CA . LEU A 1 124 ? 3.429 3.250 -14.184 1.00 94.38 124 LEU A CA 1
ATOM 1060 C C . LEU A 1 124 ? 1.943 3.140 -14.539 1.00 94.38 124 LEU A C 1
ATOM 1062 O O . LEU A 1 124 ? 1.425 2.035 -14.666 1.00 94.38 124 LEU A O 1
ATOM 1066 N N . TRP A 1 125 ? 1.204 4.239 -14.721 1.00 94.44 125 TRP A N 1
ATOM 1067 C CA . TRP A 1 125 ? -0.262 4.153 -14.811 1.00 94.44 125 TRP A CA 1
ATOM 1068 C C . TRP A 1 125 ? -0.763 3.289 -15.977 1.00 94.44 125 TRP A C 1
ATOM 1070 O O . TRP A 1 125 ? -1.748 2.557 -15.836 1.00 94.44 125 TRP A O 1
ATOM 1080 N N . LYS A 1 126 ? -0.083 3.348 -17.130 1.00 91.94 126 LYS A N 1
ATOM 1081 C CA . LYS A 1 126 ? -0.463 2.578 -18.325 1.00 91.94 126 LYS A CA 1
ATOM 1082 C C . LYS A 1 126 ? -0.460 1.072 -18.070 1.00 91.94 126 LYS A C 1
ATOM 1084 O O . LYS A 1 126 ? -1.345 0.399 -18.603 1.00 91.94 126 LYS A O 1
ATOM 1089 N N . SER A 1 127 ? 0.484 0.578 -17.268 1.00 93.44 127 SER A N 1
ATOM 1090 C CA . SER A 1 127 ? 0.533 -0.819 -16.845 1.00 93.44 127 SER A CA 1
ATOM 1091 C C . SER A 1 127 ? -0.417 -1.053 -15.673 1.00 93.44 127 SER A C 1
ATOM 1093 O O . SER A 1 127 ? -1.348 -1.836 -15.817 1.00 93.44 127 SER A O 1
ATOM 1095 N N . LEU A 1 128 ? -0.307 -0.293 -14.577 1.00 94.44 128 LEU A N 1
ATOM 1096 C CA . LEU A 1 128 ? -1.086 -0.519 -13.349 1.00 94.44 128 LEU A CA 1
ATOM 1097 C C . LEU A 1 128 ? -2.607 -0.524 -13.558 1.00 94.44 128 LEU A C 1
ATOM 1099 O O . LEU A 1 128 ? -3.316 -1.257 -12.874 1.00 94.44 128 LEU A O 1
ATOM 1103 N N . ARG A 1 129 ? -3.147 0.247 -14.511 1.00 92.75 129 ARG A N 1
ATOM 1104 C CA . ARG A 1 129 ? -4.591 0.219 -14.818 1.00 92.75 129 ARG A CA 1
ATOM 1105 C C . ARG A 1 129 ? -5.083 -1.151 -15.305 1.00 92.75 129 ARG A C 1
ATOM 1107 O O . ARG A 1 129 ? -6.278 -1.427 -15.214 1.00 92.75 129 ARG A O 1
ATOM 1114 N N . LEU A 1 130 ? -4.195 -1.988 -15.847 1.00 92.75 130 LEU A N 1
ATOM 1115 C CA . LEU A 1 130 ? -4.510 -3.341 -16.313 1.00 92.75 130 LEU A CA 1
ATOM 1116 C C . LEU A 1 130 ? -4.742 -4.309 -15.148 1.00 92.75 130 LEU A C 1
ATOM 1118 O O . LEU A 1 130 ? -5.447 -5.296 -15.327 1.00 92.75 130 LEU A O 1
ATOM 1122 N N . ALA A 1 131 ? -4.250 -3.980 -13.950 1.00 93.12 131 ALA A N 1
ATOM 1123 C CA . ALA A 1 131 ? -4.523 -4.728 -12.724 1.00 93.12 131 ALA A CA 1
ATOM 1124 C C . ALA A 1 131 ? -6.000 -4.649 -12.273 1.00 93.12 131 ALA A C 1
ATOM 1126 O O . ALA A 1 131 ? -6.407 -5.366 -11.358 1.00 93.12 131 ALA A O 1
ATOM 1127 N N . PHE A 1 132 ? -6.818 -3.804 -12.916 1.00 92.19 132 PHE A N 1
ATOM 1128 C CA . PHE A 1 132 ? -8.239 -3.605 -12.610 1.00 92.19 132 PHE A CA 1
ATOM 1129 C C . PHE A 1 132 ? -9.131 -3.939 -13.819 1.00 92.19 132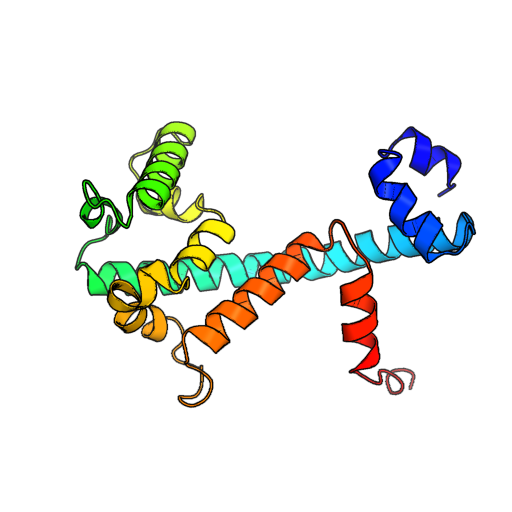 PHE A C 1
ATOM 1131 O O . PHE A 1 132 ? -9.821 -3.055 -14.343 1.00 92.19 132 PHE A O 1
ATOM 1138 N N . PRO A 1 133 ? -9.141 -5.200 -14.292 1.00 87.50 133 PRO A N 1
ATOM 1139 C CA . PRO A 1 133 ? -9.834 -5.588 -15.522 1.00 87.50 133 PRO A CA 1
ATOM 1140 C C . PRO A 1 133 ? -11.353 -5.380 -15.449 1.00 87.50 133 PRO A C 1
ATOM 1142 O O . PRO A 1 133 ? -11.951 -4.979 -16.446 1.00 87.50 133 PRO A O 1
ATOM 1145 N N . TYR A 1 134 ? -11.951 -5.550 -14.267 1.00 88.62 134 TYR A N 1
ATOM 1146 C CA . TYR A 1 134 ? -13.392 -5.393 -14.031 1.00 88.62 134 TYR A CA 1
ATOM 1147 C C . TYR A 1 134 ? -13.825 -3.952 -13.713 1.00 88.62 134 TYR A C 1
ATOM 1149 O O . TYR A 1 134 ? -15.011 -3.665 -13.596 1.00 88.62 134 TYR A O 1
ATOM 1157 N N . CYS A 1 135 ? -12.885 -3.009 -13.586 1.00 87.56 135 CYS A N 1
ATOM 1158 C CA . CYS A 1 135 ? -13.222 -1.610 -13.334 1.00 87.56 135 CYS A CA 1
ATOM 1159 C C . CYS A 1 135 ? -13.669 -0.937 -14.638 1.00 87.56 135 CYS A C 1
ATOM 1161 O O . CYS A 1 135 ? -12.904 -0.914 -15.606 1.00 87.56 135 CYS A O 1
ATOM 1163 N N . THR A 1 136 ? -14.878 -0.376 -14.688 1.00 88.31 136 THR A N 1
ATOM 1164 C CA . THR A 1 136 ? -15.401 0.289 -15.894 1.00 88.31 136 THR A CA 1
ATOM 1165 C C . THR A 1 136 ? -14.482 1.424 -16.354 1.00 88.31 136 THR A C 1
ATOM 1167 O O . THR A 1 136 ? -13.806 2.061 -15.546 1.00 88.31 136 THR A O 1
ATOM 1170 N N . LYS A 1 137 ? -14.451 1.726 -17.660 1.00 84.25 137 LYS A N 1
ATOM 1171 C CA . LYS A 1 137 ? -13.561 2.770 -18.216 1.00 84.25 137 LYS A CA 1
ATOM 1172 C C . LYS A 1 137 ? -13.754 4.139 -17.546 1.00 84.25 137 LYS A C 1
ATOM 1174 O O . LYS A 1 137 ? -12.783 4.869 -17.369 1.00 84.25 137 LYS A O 1
ATOM 1179 N N . MET A 1 138 ? -14.983 4.466 -17.137 1.00 83.06 138 MET A N 1
ATOM 1180 C CA . MET A 1 138 ? -15.295 5.717 -16.436 1.00 83.06 138 MET A CA 1
ATOM 1181 C C . MET A 1 138 ? -14.626 5.801 -15.057 1.00 83.06 138 MET A C 1
ATOM 1183 O O . MET A 1 138 ? -14.143 6.871 -14.678 1.00 83.06 138 MET A O 1
ATOM 1187 N N . LEU A 1 139 ? -14.567 4.677 -14.334 1.00 85.56 139 LEU A N 1
ATOM 1188 C CA . LEU A 1 139 ? -13.990 4.573 -12.991 1.00 85.56 139 LEU A CA 1
ATOM 1189 C C . LEU A 1 139 ? -12.495 4.229 -13.005 1.00 85.56 139 LEU A C 1
ATOM 1191 O O . LEU A 1 139 ? -11.787 4.540 -12.047 1.00 85.56 139 LEU A O 1
ATOM 1195 N N . ARG A 1 140 ? -11.987 3.649 -14.098 1.00 88.19 140 ARG A N 1
ATOM 1196 C CA . ARG A 1 140 ? -10.582 3.262 -14.291 1.00 88.19 140 ARG A CA 1
ATOM 1197 C C . ARG A 1 140 ? -9.711 4.477 -14.611 1.00 88.19 140 ARG A C 1
ATOM 1199 O O . ARG A 1 140 ? -9.079 4.571 -15.662 1.00 88.19 140 ARG A O 1
ATOM 1206 N N . LYS A 1 141 ? -9.690 5.425 -13.679 1.00 91.38 141 LYS A N 1
ATOM 1207 C CA . LYS A 1 141 ? -8.850 6.623 -13.672 1.00 91.38 141 LYS A CA 1
ATOM 1208 C C . LYS A 1 141 ? -7.925 6.560 -12.464 1.00 91.38 141 LYS A C 1
ATOM 1210 O O . LYS A 1 141 ? -8.353 6.169 -11.378 1.00 91.38 141 LYS A O 1
ATOM 1215 N N . ARG A 1 142 ? -6.679 7.009 -12.626 1.00 91.81 142 ARG A N 1
ATOM 1216 C CA . ARG A 1 142 ? -5.649 6.967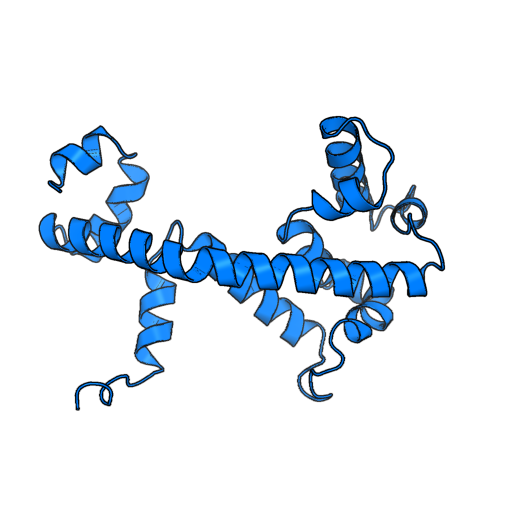 -11.576 1.00 91.81 142 ARG A CA 1
ATOM 1217 C C . ARG A 1 142 ? -6.128 7.622 -10.286 1.00 91.81 142 ARG A C 1
ATOM 1219 O O . ARG A 1 142 ? -6.010 7.032 -9.218 1.00 91.81 142 ARG A O 1
ATOM 1226 N N . LYS A 1 143 ? -6.736 8.809 -10.395 1.00 90.88 143 LYS A N 1
ATOM 1227 C CA . LYS A 1 143 ? -7.302 9.557 -9.260 1.00 90.88 143 LYS A CA 1
ATOM 1228 C C . LYS A 1 143 ? -8.389 8.770 -8.520 1.00 90.88 143 LYS A C 1
ATOM 1230 O O . LYS A 1 143 ? -8.367 8.737 -7.294 1.00 90.88 143 LYS A O 1
ATOM 1235 N N . THR A 1 144 ? -9.301 8.121 -9.244 1.00 90.62 144 THR A N 1
ATOM 1236 C CA . THR A 1 144 ? -10.385 7.323 -8.653 1.00 90.62 144 THR A CA 1
ATOM 1237 C C . THR A 1 144 ? -9.828 6.120 -7.901 1.00 90.62 144 THR A C 1
ATOM 1239 O O . THR A 1 144 ? -10.144 5.935 -6.732 1.00 90.62 144 THR A O 1
ATOM 1242 N N . ILE A 1 145 ? -8.931 5.354 -8.531 1.00 91.88 145 ILE A N 1
ATOM 1243 C CA . ILE A 1 145 ? -8.315 4.173 -7.912 1.00 91.88 145 ILE A CA 1
ATOM 1244 C C . ILE A 1 145 ? -7.471 4.570 -6.699 1.00 91.88 145 ILE A C 1
ATOM 1246 O O . ILE A 1 145 ? -7.633 3.998 -5.625 1.00 91.88 145 ILE A O 1
ATOM 1250 N N . SER A 1 146 ? -6.625 5.593 -6.837 1.00 91.88 146 SER A N 1
ATOM 1251 C CA . SER A 1 146 ? -5.823 6.129 -5.733 1.00 91.88 146 SER A CA 1
ATOM 1252 C C . SER A 1 146 ? -6.705 6.589 -4.566 1.00 91.88 146 SER A C 1
ATOM 1254 O O . SER A 1 146 ? -6.407 6.291 -3.412 1.00 91.88 146 SER A O 1
ATOM 1256 N N . SER A 1 147 ? -7.827 7.264 -4.843 1.00 90.69 147 SER A N 1
ATOM 1257 C CA . SER A 1 147 ? -8.783 7.672 -3.807 1.00 90.69 147 SER A CA 1
ATOM 1258 C C . SER A 1 147 ? -9.396 6.465 -3.095 1.00 90.69 147 SER A C 1
ATOM 1260 O O . SER A 1 147 ? -9.386 6.426 -1.866 1.00 90.69 147 SER A O 1
ATOM 1262 N N . SER A 1 148 ? -9.856 5.452 -3.832 1.00 90.38 148 SER A N 1
ATOM 1263 C CA . SER A 1 148 ? -10.422 4.228 -3.251 1.00 90.38 148 SER A CA 1
ATOM 1264 C C . SER A 1 148 ? -9.408 3.454 -2.405 1.00 90.38 148 SER A C 1
ATOM 1266 O O . SER A 1 148 ? -9.723 3.051 -1.288 1.00 90.38 148 SER A O 1
ATOM 1268 N N . LEU A 1 149 ? -8.169 3.302 -2.880 1.00 90.31 149 LEU A N 1
ATOM 1269 C CA . LEU A 1 149 ? -7.099 2.642 -2.126 1.00 90.31 149 LEU A CA 1
ATOM 1270 C C . LEU A 1 149 ? -6.733 3.411 -0.850 1.00 90.31 149 LEU A C 1
ATOM 1272 O O . LEU A 1 149 ? -6.507 2.804 0.195 1.00 90.31 149 LEU A O 1
ATOM 1276 N N . ASN A 1 150 ? -6.731 4.744 -0.906 1.00 87.19 150 ASN A N 1
ATOM 1277 C CA . ASN A 1 150 ? -6.518 5.577 0.274 1.00 87.19 150 ASN A CA 1
ATOM 1278 C C . ASN A 1 150 ? -7.670 5.465 1.279 1.00 87.19 150 ASN A C 1
ATOM 1280 O O . ASN A 1 150 ? -7.404 5.423 2.478 1.00 87.19 150 ASN A O 1
ATOM 1284 N N . LYS A 1 151 ? -8.925 5.357 0.820 1.00 86.81 151 LYS A N 1
ATOM 1285 C CA . LYS A 1 151 ? -10.064 5.056 1.702 1.00 86.81 151 LYS A CA 1
ATOM 1286 C C . LYS A 1 151 ? -9.855 3.716 2.405 1.00 86.81 151 LYS A C 1
ATOM 1288 O O . LYS A 1 151 ? -9.896 3.678 3.624 1.00 86.81 151 LYS A O 1
ATOM 1293 N N . ILE A 1 152 ? -9.512 2.654 1.673 1.00 86.25 152 ILE A N 1
ATOM 1294 C CA . ILE A 1 152 ? -9.217 1.330 2.255 1.00 86.25 152 ILE A CA 1
ATOM 1295 C C . ILE A 1 152 ? -8.076 1.413 3.279 1.00 86.25 152 ILE A C 1
ATOM 1297 O O . ILE A 1 152 ? -8.180 0.862 4.373 1.00 86.25 152 ILE A O 1
ATOM 1301 N N . ARG A 1 153 ? -7.000 2.146 2.965 1.00 81.31 153 ARG A N 1
ATOM 1302 C CA . ARG A 1 153 ? -5.882 2.361 3.893 1.00 81.31 153 ARG A CA 1
ATOM 1303 C C . ARG A 1 153 ? -6.341 3.054 5.180 1.00 81.31 153 ARG A C 1
ATOM 1305 O O . ARG A 1 153 ? -5.940 2.620 6.255 1.00 81.31 153 ARG A O 1
ATOM 1312 N N . ARG A 1 154 ? -7.189 4.083 5.087 1.00 77.38 154 ARG A N 1
ATOM 1313 C CA . ARG A 1 154 ? -7.768 4.764 6.257 1.00 77.38 154 ARG A CA 1
ATOM 1314 C C . ARG A 1 154 ? -8.695 3.853 7.054 1.00 77.38 154 ARG A C 1
ATOM 1316 O O . ARG A 1 154 ? -8.535 3.767 8.266 1.00 77.38 154 ARG A O 1
ATOM 1323 N N . LEU A 1 155 ? -9.534 3.066 6.379 1.00 74.75 155 LEU A N 1
ATOM 1324 C CA . LEU A 1 155 ? -10.386 2.069 7.029 1.00 74.75 155 LEU A CA 1
ATOM 1325 C C . LEU A 1 155 ? -9.559 1.020 7.790 1.00 74.75 155 LEU A C 1
ATOM 1327 O O . LEU A 1 155 ? -9.923 0.619 8.886 1.00 74.75 155 LEU A O 1
ATOM 1331 N N . ARG A 1 156 ? -8.385 0.625 7.285 1.00 67.25 156 ARG A N 1
ATOM 1332 C CA . ARG A 1 156 ? -7.445 -0.234 8.032 1.00 67.25 156 ARG A CA 1
ATOM 1333 C C . ARG A 1 156 ? -6.811 0.489 9.232 1.00 67.25 156 ARG A C 1
ATOM 1335 O O . ARG A 1 156 ? -6.470 -0.139 10.235 1.00 67.25 156 ARG A O 1
ATOM 1342 N N . MET A 1 157 ? -6.654 1.810 9.137 1.00 55.66 157 MET A N 1
ATOM 1343 C CA . MET A 1 157 ? -6.180 2.694 10.209 1.00 55.66 157 MET A CA 1
ATOM 1344 C C . MET A 1 157 ? -7.276 3.073 11.225 1.00 55.66 157 MET A C 1
ATOM 1346 O O . MET A 1 157 ? -6.931 3.649 12.257 1.00 55.66 157 MET A O 1
ATOM 1350 N N . ILE A 1 158 ? -8.548 2.671 11.033 1.00 54.53 158 ILE A N 1
ATOM 1351 C CA . ILE A 1 158 ? -9.659 2.793 12.016 1.00 54.53 158 ILE A CA 1
ATOM 1352 C C . ILE A 1 158 ? -9.349 2.137 13.369 1.00 54.53 158 ILE A C 1
ATOM 1354 O O . ILE A 1 158 ? -10.002 2.429 14.373 1.00 54.53 158 ILE A O 1
ATOM 1358 N N . ARG A 1 159 ? -8.231 1.411 13.471 1.00 49.16 159 ARG A N 1
ATOM 1359 C CA . ARG A 1 159 ? -7.509 1.233 14.737 1.00 49.16 159 ARG A CA 1
ATOM 1360 C C . ARG A 1 159 ? -7.319 2.528 15.558 1.00 49.16 159 ARG A C 1
ATOM 1362 O O . ARG A 1 159 ? -6.916 2.383 16.717 1.00 49.16 159 ARG A O 1
ATOM 1369 N N . GLN A 1 160 ? -7.576 3.739 15.029 1.00 46.28 160 GLN A N 1
ATOM 1370 C CA . GLN A 1 160 ? -7.515 4.994 15.783 1.00 46.28 160 GLN A CA 1
ATOM 1371 C C . GLN A 1 160 ? -8.717 5.975 15.753 1.00 46.28 160 GLN A C 1
ATOM 1373 O O . GLN A 1 160 ? -8.789 6.696 16.736 1.00 46.28 160 GLN A O 1
ATOM 1378 N N . SER A 1 161 ? -9.665 6.079 14.802 1.00 42.59 161 SER A N 1
ATOM 1379 C CA . SER A 1 161 ? -10.726 7.132 14.900 1.00 42.59 161 SER A CA 1
ATOM 1380 C C . SER A 1 161 ? -12.121 6.769 14.375 1.00 42.59 161 SER A C 1
ATOM 1382 O O . SER A 1 161 ? -12.246 6.212 13.290 1.00 42.59 161 SER A O 1
ATOM 1384 N N . LYS A 1 162 ? -13.168 7.161 15.126 1.00 47.22 162 LYS A N 1
ATOM 1385 C CA . LYS A 1 162 ? -14.601 6.876 14.898 1.00 47.22 162 LYS A CA 1
ATOM 1386 C C . LYS A 1 162 ? -15.282 7.785 13.860 1.00 47.22 162 LYS A C 1
ATOM 1388 O O . LYS A 1 162 ? -16.337 7.415 13.349 1.00 47.22 162 LYS A O 1
ATOM 1393 N N . SER A 1 163 ? -14.709 8.943 13.516 1.00 44.88 163 SER A N 1
ATOM 1394 C CA . SER A 1 163 ? -15.360 9.923 12.623 1.00 44.88 163 SER A CA 1
ATOM 1395 C C . SER A 1 163 ? -15.723 9.364 11.238 1.00 44.88 163 SER A C 1
ATOM 1397 O O . SER A 1 163 ? -16.737 9.760 10.669 1.00 44.88 163 SER A O 1
ATOM 1399 N N . GLU A 1 164 ? -14.961 8.394 10.726 1.00 45.75 164 GLU A N 1
ATOM 1400 C CA . GLU A 1 164 ? -15.207 7.763 9.420 1.00 45.75 164 GLU A CA 1
ATOM 1401 C C . GLU A 1 164 ? -16.285 6.662 9.480 1.00 45.75 164 GLU A C 1
ATOM 1403 O O . GLU A 1 164 ? -16.986 6.434 8.498 1.00 45.75 164 GLU A O 1
ATOM 1408 N N . ILE A 1 165 ? -16.477 6.025 10.644 1.00 47.22 165 ILE A N 1
ATOM 1409 C CA . ILE A 1 165 ? -17.494 4.979 10.844 1.00 47.22 165 ILE A CA 1
ATOM 1410 C C . ILE A 1 165 ? -18.898 5.595 10.859 1.00 47.22 165 ILE A C 1
ATOM 1412 O O . ILE A 1 165 ? -19.806 5.081 10.212 1.00 47.22 165 ILE A O 1
ATOM 1416 N N . SER A 1 166 ? -19.071 6.721 11.558 1.00 42.75 166 SER A N 1
ATOM 1417 C CA . SER A 1 166 ? -20.374 7.393 11.660 1.00 42.75 166 SER A CA 1
ATOM 1418 C C . SER A 1 166 ? -20.895 7.851 10.291 1.00 42.75 166 SER A C 1
ATOM 1420 O O . SER A 1 166 ? -22.071 7.683 9.991 1.00 42.75 166 SER A O 1
ATOM 1422 N N . GLN A 1 167 ? -20.015 8.344 9.412 1.00 43.66 167 GLN A N 1
ATOM 1423 C CA . GLN A 1 167 ? -20.385 8.727 8.042 1.00 43.66 167 GLN A CA 1
ATOM 1424 C C . GLN A 1 167 ? -20.741 7.533 7.148 1.00 43.66 167 GLN A C 1
ATOM 1426 O O . GLN A 1 167 ? -21.610 7.672 6.295 1.00 43.66 167 GLN A O 1
ATOM 1431 N N . PHE A 1 168 ? -20.108 6.373 7.349 1.00 40.28 168 PHE A N 1
ATOM 1432 C CA . PHE A 1 168 ? -20.387 5.164 6.567 1.00 40.28 168 PHE A CA 1
ATOM 1433 C C . PHE A 1 168 ? -21.738 4.532 6.942 1.00 40.28 168 PHE A C 1
ATOM 1435 O O . PHE A 1 168 ? -22.469 4.077 6.072 1.00 40.28 168 PHE A O 1
ATOM 1442 N N . PHE A 1 169 ? -22.112 4.567 8.227 1.00 43.31 169 PHE A N 1
ATOM 1443 C CA . PHE A 1 169 ? -23.422 4.091 8.696 1.00 43.31 169 PHE A CA 1
ATOM 1444 C C . PHE A 1 169 ? -24.546 5.131 8.569 1.00 43.31 169 PHE A C 1
ATOM 1446 O O . PHE A 1 169 ? -25.711 4.763 8.627 1.00 43.31 169 PHE A O 1
ATOM 1453 N N . SER A 1 170 ? -24.224 6.414 8.366 1.00 39.94 170 SER A N 1
ATOM 1454 C CA . SER A 1 170 ? -25.232 7.450 8.075 1.00 39.94 170 SER A CA 1
ATOM 1455 C C . SER A 1 170 ? -25.674 7.459 6.605 1.00 39.94 170 SER A C 1
ATOM 1457 O O . SER A 1 170 ? -26.669 8.102 6.283 1.00 39.94 170 SER A O 1
ATOM 1459 N N . SER A 1 171 ? -24.941 6.789 5.703 1.00 38.84 171 SER A N 1
ATOM 1460 C CA . SER A 1 171 ? -25.305 6.673 4.281 1.00 38.84 171 SER A CA 1
ATOM 1461 C C . SER A 1 171 ? -26.100 5.413 3.933 1.00 38.84 171 SER A C 1
ATOM 1463 O O . SER A 1 171 ? -26.745 5.401 2.889 1.00 38.84 171 SER A O 1
ATOM 1465 N N . ASP A 1 172 ? -26.093 4.395 4.798 1.00 40.84 172 ASP A N 1
ATOM 1466 C CA . ASP A 1 172 ? -26.863 3.163 4.616 1.00 40.84 172 ASP A CA 1
ATOM 1467 C C . ASP A 1 172 ? -27.926 3.058 5.719 1.00 40.84 172 ASP A C 1
ATOM 1469 O O . ASP A 1 172 ? -27.632 2.679 6.854 1.00 40.84 172 ASP A O 1
ATOM 1473 N N . ASN A 1 173 ? -29.177 3.388 5.377 1.00 34.22 173 ASN A N 1
ATOM 1474 C CA . ASN A 1 173 ? -30.361 3.089 6.186 1.00 34.22 173 ASN A CA 1
ATOM 1475 C C . ASN A 1 173 ? -30.506 1.563 6.347 1.00 34.22 173 ASN A C 1
ATOM 1477 O O . ASN A 1 173 ? -31.240 0.909 5.612 1.00 34.22 173 ASN A O 1
ATOM 1481 N N . TYR A 1 174 ? -29.821 0.982 7.330 1.00 35.25 174 TYR A N 1
ATOM 1482 C CA . TYR A 1 174 ? -30.118 -0.354 7.847 1.00 35.25 174 TYR A CA 1
ATOM 1483 C C . TYR A 1 174 ? -31.277 -0.265 8.851 1.00 35.25 174 TYR A C 1
ATOM 1485 O O . TYR A 1 174 ? -31.101 -0.459 10.052 1.00 35.25 174 TYR A O 1
ATOM 1493 N N . SER A 1 175 ? -32.474 0.057 8.357 1.00 31.11 175 SER A N 1
ATOM 1494 C CA . SER A 1 175 ? -33.731 -0.131 9.097 1.00 31.11 175 SER A CA 1
ATOM 1495 C C . SER A 1 175 ? -34.439 -1.450 8.756 1.00 31.11 175 SER A C 1
ATOM 1497 O O . SER A 1 175 ? -35.332 -1.845 9.495 1.00 31.11 175 SER A O 1
ATOM 1499 N N . ASP A 1 176 ? -33.991 -2.189 7.734 1.00 36.69 176 ASP A N 1
ATOM 1500 C CA . ASP A 1 176 ? -34.753 -3.320 7.170 1.00 36.69 176 ASP A CA 1
ATOM 1501 C C . ASP A 1 176 ? -34.156 -4.717 7.423 1.00 36.69 176 ASP A C 1
ATOM 1503 O O . ASP A 1 176 ? -34.349 -5.635 6.632 1.00 36.69 176 ASP A O 1
ATOM 1507 N N . ILE A 1 177 ? -33.460 -4.935 8.545 1.00 35.53 177 ILE A N 1
ATOM 1508 C CA . ILE A 1 177 ? -33.173 -6.308 9.014 1.00 35.53 177 ILE A CA 1
ATOM 1509 C C . ILE A 1 177 ? -33.537 -6.449 10.495 1.00 35.53 177 ILE A C 1
ATOM 1511 O O . ILE A 1 177 ? -32.703 -6.691 11.368 1.00 35.53 177 ILE A O 1
ATOM 1515 N N . ARG A 1 178 ? -34.828 -6.275 10.772 1.00 33.22 178 ARG A N 1
ATOM 1516 C CA . ARG A 1 178 ? -35.553 -7.009 11.813 1.00 33.22 178 ARG A CA 1
ATOM 1517 C C . ARG A 1 178 ? -36.909 -7.406 11.236 1.00 33.22 178 ARG A C 1
ATOM 1519 O O . ARG A 1 178 ? -37.865 -6.643 11.317 1.00 33.22 178 ARG A O 1
ATOM 1526 N N . GLY A 1 179 ? -36.937 -8.593 10.645 1.00 32.19 179 GLY A N 1
ATOM 1527 C CA . GLY A 1 179 ? -38.115 -9.360 10.257 1.00 32.19 179 GLY A CA 1
ATOM 1528 C C . GLY A 1 179 ? -37.744 -10.825 10.354 1.00 32.19 179 GLY A C 1
ATOM 1529 O O . GLY A 1 179 ? -36.715 -11.176 9.735 1.00 32.19 179 GLY A O 1
#

Foldseek 3Di:
DFLVVCCVVDPPLQLVQLCVVVVNPSVSSVVVVVVLVVVLVVCPVVLVVVLVLLLVLLQVLQCVVCVHNPSLVVCPPPPLCVVLNVQLVVLCVVVVDPPSVSSSVSDDLVSSLCCLDPSNCVPPLVSSLSSCVPQDPVQSDSVNVSVVSVVSVVVNVSSGDDPVVVVVVVVDPPPPPDD

Secondary structure (DSSP, 8-state):
--HHHHHHHS-HHHHHHHHHHTTT-HHHHHHHHHHHHHHHHHHHHHHHHHHHHHHHHHHHHHHHHHTSTTGGGGGTT-TTTHHHHHHHHHHHHHHT---HHHHHHHS-HHHHHHTTSGGGHHHHHHHHGGG-TTS-TTT--HHHHHHHHHHHHHHHHTTS-SHHHHHHHSSS-------

pLDDT: mean 82.54, std 17.46, range [31.11, 96.81]

Organism: NCBI:txid2918802

Solvent-accessible surface area (backbone atoms only — not comparable to full-atom values): 10503 Å² total; per-residue (Å²): 134,58,53,69,60,49,53,72,77,40,62,57,78,71,49,48,57,38,26,61,78,36,77,66,35,53,67,59,16,43,51,54,51,52,49,51,52,55,54,49,59,70,43,50,63,55,51,51,51,50,45,53,53,51,49,53,33,42,50,53,30,43,22,65,70,64,72,34,88,63,41,64,65,79,38,66,91,39,80,89,37,46,67,63,50,49,53,52,51,51,47,28,64,72,69,72,49,88,52,59,68,61,43,61,68,70,54,52,67,66,62,65,53,55,60,50,35,77,90,35,38,89,81,41,42,82,41,54,57,61,48,42,78,86,49,51,77,89,58,65,38,63,70,52,50,37,50,52,51,51,49,53,53,50,61,70,49,47,87,73,56,65,76,65,55,57,58,58,58,71,73,49,87,82,78,85,85,83,129